Protein AF-0000000084529833 (afdb_homodimer)

Radius of gyration: 27.21 Å; Cα contacts (8 Å, |Δi|>4): 509; chains: 2; bounding box: 144×57×57 Å

Organism: Streptomyces rubellomurinus (strain ATCC 31215) (NCBI:txid359131)

Solvent-accessible surface area (backbone atoms only — not comparable to full-atom values): 20199 Å² total; per-residue (Å²): 137,75,78,77,76,78,75,68,74,72,66,72,78,75,73,84,73,67,68,83,67,68,73,70,65,64,62,77,64,62,44,45,31,86,87,61,62,31,21,13,52,68,33,35,54,69,51,46,59,59,54,50,68,72,43,32,85,43,25,23,30,36,30,34,35,51,53,66,48,66,58,45,24,71,74,63,32,61,71,50,38,50,50,49,51,34,51,48,45,52,53,50,43,60,69,36,48,92,54,32,50,43,24,41,63,50,93,58,32,32,36,34,42,27,54,60,41,79,84,48,42,67,59,49,54,56,61,46,44,42,65,39,80,52,96,92,41,70,39,86,40,38,56,45,68,12,57,21,54,42,64,75,42,95,65,89,38,71,69,57,33,52,51,45,3,46,53,45,20,53,61,48,50,57,53,48,56,57,51,67,74,96,138,75,78,75,78,80,71,69,74,70,68,69,81,70,71,78,75,62,70,80,66,69,73,70,64,63,63,78,64,60,43,47,32,87,83,61,64,31,21,14,52,66,34,34,55,69,50,46,57,58,53,50,67,72,43,31,83,43,25,24,32,36,31,35,36,52,53,65,48,67,57,44,24,73,74,64,32,61,71,50,38,49,50,49,50,34,51,47,44,52,52,49,42,62,69,35,49,92,52,31,52,44,23,42,64,52,94,58,32,33,35,34,40,27,54,61,42,80,85,47,41,67,60,49,54,55,61,47,44,42,64,37,81,50,96,93,39,72,39,87,40,36,56,45,68,10,57,21,55,43,63,76,43,95,63,90,39,71,69,57,32,51,50,46,2,46,53,44,21,54,62,50,49,56,52,49,56,57,50,66,75,97

InterPro domains:
  IPR000160 GGDEF domain [PF00990] (31-178)
  IPR000160 GGDEF domain [PS50887] (57-182)
  IPR000160 GGDEF domain [SM00267] (20-182)
  IPR000160 GGDEF domain [TIGR00254] (29-179)
  IPR000160 GGDEF domain [cd01949] (31-177)
  IPR029787 Nucleotide cyclase [SSF55073] (35-179)
  IPR043128 Reverse transcriptase/Diguanylate cyclase domain [G3DSA:3.30.70.270] (24-180)
  IPR052155 Bacterial biofilm regulation/maintenance [PTHR44757] (29-179)

Structure (mmCIF, N/CA/C/O backbone):
data_AF-0000000084529833-model_v1
#
loop_
_entity.id
_entity.type
_entity.pdbx_description
1 polymer 'GGDEF domain-containing protein'
#
loop_
_atom_site.group_PDB
_atom_site.id
_atom_site.type_symbol
_atom_site.label_atom_id
_atom_site.label_alt_id
_atom_site.label_comp_id
_atom_site.label_asym_id
_atom_site.label_entity_id
_atom_site.label_seq_id
_atom_site.pdbx_PDB_ins_code
_atom_site.Cartn_x
_atom_site.Cartn_y
_atom_site.Cartn_z
_atom_site.occupancy
_atom_site.B_iso_or_equiv
_atom_site.auth_seq_id
_atom_site.auth_comp_id
_atom_site.auth_asym_id
_atom_site.auth_atom_id
_atom_site.pdbx_PDB_model_num
ATOM 1 N N . MET A 1 1 ? 75.375 3.41 29.656 1 24.83 1 MET A N 1
ATOM 2 C CA . MET A 1 1 ? 74.125 3.221 30.406 1 24.83 1 MET A CA 1
ATOM 3 C C . MET A 1 1 ? 73 2.848 29.469 1 24.83 1 MET A C 1
ATOM 5 O O . MET A 1 1 ? 72.812 3.49 28.422 1 24.83 1 MET A O 1
ATOM 9 N N . ASP A 1 2 ? 72.5 1.644 29.609 1 28.47 2 ASP A N 1
ATOM 10 C CA . ASP A 1 2 ? 71.75 0.621 28.906 1 28.47 2 ASP A CA 1
ATOM 11 C C . ASP A 1 2 ? 70.25 1.007 28.828 1 28.47 2 ASP A C 1
ATOM 13 O O . ASP A 1 2 ? 69.438 0.18 28.484 1 28.47 2 ASP A O 1
ATOM 17 N N . LEU A 1 3 ? 70 2.229 29.406 1 29.05 3 LEU A N 1
ATOM 18 C CA . LEU A 1 3 ? 68.562 2.027 29.828 1 29.05 3 LEU A CA 1
ATOM 19 C C . LEU A 1 3 ? 67.75 1.554 28.656 1 29.05 3 LEU A C 1
ATOM 21 O O . LEU A 1 3 ? 68.062 1.864 27.5 1 29.05 3 LEU A O 1
ATOM 25 N N . PRO A 1 4 ? 66.875 0.613 29.016 1 33.16 4 PRO A N 1
ATOM 26 C CA . PRO A 1 4 ? 65.875 -0.249 28.469 1 33.16 4 PRO A CA 1
ATOM 27 C C . PRO A 1 4 ? 64.75 0.539 27.766 1 33.16 4 PRO A C 1
ATOM 29 O O . PRO A 1 4 ? 64.188 1.47 28.359 1 33.16 4 PRO A O 1
ATOM 32 N N . THR A 1 5 ? 65.062 1.053 26.547 1 30.8 5 THR A N 1
ATOM 33 C CA . THR A 1 5 ? 64.062 1.735 25.75 1 30.8 5 THR A CA 1
ATOM 34 C C . THR A 1 5 ? 62.719 1.059 25.891 1 30.8 5 THR A C 1
ATOM 36 O O . THR A 1 5 ? 62.625 -0.164 26.031 1 30.8 5 THR A O 1
ATOM 39 N N . ALA A 1 6 ? 61.688 1.894 26.156 1 28.8 6 ALA A N 1
ATOM 40 C CA . ALA A 1 6 ? 60.25 2.01 26.391 1 28.8 6 ALA A CA 1
ATOM 41 C C . ALA A 1 6 ? 59.438 1.213 25.359 1 28.8 6 ALA A C 1
ATOM 43 O O . ALA A 1 6 ? 59.531 1.503 24.156 1 28.8 6 ALA A O 1
ATOM 44 N N . PHE A 1 7 ? 59.562 -0.203 25.469 1 27.52 7 PHE A N 1
ATOM 45 C CA . PHE A 1 7 ? 58.594 -1.035 24.766 1 27.52 7 PHE A CA 1
ATOM 46 C C . PHE A 1 7 ? 57.188 -0.483 24.922 1 27.52 7 PHE A C 1
ATOM 48 O O . PHE A 1 7 ? 56.625 -0.577 26.016 1 27.52 7 PHE A O 1
ATOM 55 N N . ALA A 1 8 ? 57.062 0.871 24.625 1 28.55 8 ALA A N 1
ATOM 56 C CA . ALA A 1 8 ? 55.688 1.344 24.578 1 28.55 8 ALA A CA 1
ATOM 57 C C . ALA A 1 8 ? 54.75 0.282 23.984 1 28.55 8 ALA A C 1
ATOM 59 O O . ALA A 1 8 ? 55.031 -0.249 22.906 1 28.55 8 ALA A O 1
ATOM 60 N N . ALA A 1 9 ? 54.219 -0.477 24.969 1 27.41 9 ALA A N 1
ATOM 61 C CA . ALA A 1 9 ? 53.062 -1.376 24.875 1 27.41 9 ALA A CA 1
ATOM 62 C C . ALA A 1 9 ? 52 -0.832 23.922 1 27.41 9 ALA A C 1
ATOM 64 O O . ALA A 1 9 ? 51.375 0.198 24.188 1 27.41 9 ALA A O 1
ATOM 65 N N . ALA A 1 10 ? 52.469 -0.608 22.656 1 28.47 10 ALA A N 1
ATOM 66 C CA . ALA A 1 10 ? 51.406 -0.285 21.703 1 28.47 10 ALA A CA 1
ATOM 67 C C . ALA A 1 10 ? 50.188 -1.167 21.922 1 28.47 10 ALA A C 1
ATOM 69 O O . ALA A 1 10 ? 50.25 -2.387 21.766 1 28.47 10 ALA A O 1
ATOM 70 N N . VAL A 1 11 ? 49.562 -1.016 23.109 1 28.89 11 VAL A N 1
ATOM 71 C CA . VAL A 1 11 ? 48.25 -1.604 23.281 1 28.89 11 VAL A CA 1
ATOM 72 C C . VAL A 1 11 ? 47.438 -1.487 21.969 1 28.89 11 VAL A C 1
ATOM 74 O O . VAL A 1 11 ? 47.281 -0.389 21.438 1 28.89 11 VAL A O 1
ATOM 77 N N . PRO A 1 12 ? 47.594 -2.543 21.141 1 32.56 12 PRO A N 1
ATOM 78 C CA . PRO A 1 12 ? 46.719 -2.576 19.969 1 32.56 12 PRO A CA 1
ATOM 79 C C . PRO A 1 12 ? 45.312 -2.084 20.266 1 32.56 12 PRO A C 1
ATOM 81 O O . PRO A 1 12 ? 44.75 -2.406 21.328 1 32.56 12 PRO A O 1
ATOM 84 N N . LEU A 1 13 ? 45.094 -0.721 20.156 1 30.62 13 LEU A N 1
ATOM 85 C CA . LEU A 1 13 ? 43.75 -0.214 20 1 30.62 13 LEU A CA 1
ATOM 86 C C . LEU A 1 13 ? 42.875 -1.218 19.25 1 30.62 13 LEU A C 1
ATOM 88 O O . LEU A 1 13 ? 43.062 -1.445 18.047 1 30.62 13 LEU A O 1
ATOM 92 N N . ILE A 1 14 ? 42.812 -2.48 19.75 1 30.22 14 ILE A N 1
ATOM 93 C CA . ILE A 1 14 ? 41.719 -3.381 19.375 1 30.22 14 ILE A CA 1
ATOM 94 C C . ILE A 1 14 ? 40.469 -2.572 19.078 1 30.22 14 ILE A C 1
ATOM 96 O O . ILE A 1 14 ? 40.031 -1.777 19.906 1 30.22 14 ILE A O 1
ATOM 100 N N . GLY A 1 15 ? 40.219 -2.266 17.812 1 29.69 15 GLY A N 1
ATOM 101 C CA . GLY A 1 15 ? 39.125 -1.823 16.969 1 29.69 15 GLY A CA 1
ATOM 102 C C . GLY A 1 15 ? 37.781 -2.244 17.484 1 29.69 15 GLY A C 1
ATOM 103 O O . GLY A 1 15 ? 37.531 -3.424 17.766 1 29.69 15 GLY A O 1
ATOM 104 N N . TRP A 1 16 ? 37.062 -1.416 18.312 1 30.25 16 TRP A N 1
ATOM 105 C CA . TRP A 1 16 ? 35.656 -1.276 18.688 1 30.25 16 TRP A CA 1
ATOM 106 C C . TRP A 1 16 ? 34.75 -1.707 17.547 1 30.25 16 TRP A C 1
ATOM 108 O O . TRP A 1 16 ? 33.562 -1.343 17.516 1 30.25 16 TRP A O 1
ATOM 118 N N . THR A 1 17 ? 35.375 -2.219 16.469 1 32.19 17 THR A N 1
ATOM 119 C CA . THR A 1 17 ? 34.438 -2.621 15.43 1 32.19 17 THR A CA 1
ATOM 120 C C . THR A 1 17 ? 33.375 -3.539 15.992 1 32.19 17 THR A C 1
ATOM 122 O O . THR A 1 17 ? 32.594 -4.148 15.242 1 32.19 17 THR A O 1
ATOM 125 N N . THR A 1 18 ? 33.625 -4.164 17.094 1 30.42 18 THR A N 1
ATOM 126 C CA . THR A 1 18 ? 32.812 -5.344 17.406 1 30.42 18 THR A CA 1
ATOM 127 C C . THR A 1 18 ? 31.359 -5.098 17.109 1 30.42 18 THR A C 1
ATOM 129 O O . THR A 1 18 ? 30.781 -5.711 16.203 1 30.42 18 THR A O 1
ATOM 132 N N . HIS A 1 19 ? 30.469 -5.309 18.234 1 31.02 19 HIS A N 1
ATOM 133 C CA . HIS A 1 19 ? 29.219 -5.984 18.516 1 31.02 19 HIS A CA 1
ATOM 134 C C . HIS A 1 19 ? 28.031 -5.129 18.094 1 31.02 19 HIS A C 1
ATOM 136 O O . HIS A 1 19 ? 26.891 -5.418 18.469 1 31.02 19 HIS A O 1
ATOM 142 N N . GLY A 1 20 ? 28.25 -3.912 17.875 1 30.47 20 GLY A N 1
ATOM 143 C CA . GLY A 1 20 ? 26.891 -3.41 17.703 1 30.47 20 GLY A CA 1
ATOM 144 C C . GLY A 1 20 ? 26.109 -4.176 16.656 1 30.47 20 GLY A C 1
ATOM 145 O O . GLY A 1 20 ? 26.188 -3.867 15.461 1 30.47 20 GLY A O 1
ATOM 146 N N . ALA A 1 21 ? 26.203 -5.539 16.734 1 31.56 21 ALA A N 1
ATOM 147 C CA . ALA A 1 21 ? 25.188 -6.375 16.094 1 31.56 21 ALA A CA 1
ATOM 148 C C . ALA A 1 21 ? 23.859 -5.652 16.016 1 31.56 21 ALA A C 1
ATOM 150 O O . ALA A 1 21 ? 23.234 -5.363 17.047 1 31.56 21 ALA A O 1
ATOM 151 N N . TRP A 1 22 ? 23.781 -4.605 15.367 1 30.64 22 TRP A N 1
ATOM 152 C CA . TRP A 1 22 ? 22.516 -4.016 14.93 1 30.64 22 TRP A CA 1
ATOM 153 C C . TRP A 1 22 ? 21.422 -5.07 14.867 1 30.64 22 TRP A C 1
ATOM 155 O O . TRP A 1 22 ? 21.562 -6.074 14.164 1 30.64 22 TRP A O 1
ATOM 165 N N . LEU A 1 23 ? 20.859 -5.484 16 1 33.84 23 LEU A N 1
ATOM 166 C CA . LEU A 1 23 ? 19.562 -6.164 16.062 1 33.84 23 LEU A CA 1
ATOM 167 C C . LEU A 1 23 ? 18.688 -5.781 14.867 1 33.84 23 LEU A C 1
ATOM 169 O O . LEU A 1 23 ? 18.125 -4.688 14.836 1 33.84 23 LEU A O 1
ATOM 173 N N . SER A 1 24 ? 19.141 -5.875 13.789 1 36.34 24 SER A N 1
ATOM 174 C CA . SER A 1 24 ? 18.125 -6.039 12.75 1 36.34 24 SER A CA 1
ATOM 175 C C . SER A 1 24 ? 16.938 -6.855 13.258 1 36.34 24 SER A C 1
ATOM 177 O O . SER A 1 24 ? 16.953 -8.086 13.188 1 36.34 24 SER A O 1
ATOM 179 N N . LYS A 1 25 ? 16.578 -6.652 14.492 1 36.31 25 LYS A N 1
ATOM 180 C CA . LYS A 1 25 ? 15.312 -7.297 14.836 1 36.31 25 LYS A CA 1
ATOM 181 C C . LYS A 1 25 ? 14.367 -7.328 13.641 1 36.31 25 LYS A C 1
ATOM 183 O O . LYS A 1 25 ? 13.805 -6.301 13.258 1 36.31 25 LYS A O 1
ATOM 188 N N . ARG A 1 26 ? 14.68 -8.023 12.664 1 41.12 26 ARG A N 1
ATOM 189 C CA . ARG A 1 26 ? 13.57 -8.508 11.844 1 41.12 26 ARG A CA 1
ATOM 190 C C . ARG A 1 26 ? 12.312 -8.703 12.688 1 41.12 26 ARG A C 1
ATOM 192 O O . ARG A 1 26 ? 12.219 -9.672 13.453 1 41.12 26 ARG A O 1
ATOM 199 N N . LEU A 1 27 ? 11.945 -7.84 13.477 1 40.56 27 LEU A N 1
ATOM 200 C CA . LEU A 1 27 ? 10.602 -8.117 13.984 1 40.56 27 LEU A CA 1
ATOM 201 C C . LEU A 1 27 ? 9.891 -9.141 13.109 1 40.56 27 LEU A C 1
ATOM 203 O O . LEU A 1 27 ? 9.812 -8.969 11.891 1 40.56 27 LEU A O 1
ATOM 207 N N . ALA A 1 28 ? 10.07 -10.297 13.453 1 47.09 28 ALA A N 1
ATOM 208 C CA . ALA A 1 28 ? 9.344 -11.398 12.836 1 47.09 28 ALA A CA 1
ATOM 209 C C . ALA A 1 28 ? 8.008 -10.938 12.281 1 47.09 28 ALA A C 1
ATOM 211 O O . ALA A 1 28 ? 7.09 -10.609 13.039 1 47.09 28 ALA A O 1
ATOM 212 N N . THR A 1 29 ? 8.133 -10.031 11.25 1 58.84 29 THR A N 1
ATOM 213 C CA . THR A 1 29 ? 6.91 -9.688 10.547 1 58.84 29 THR A CA 1
ATOM 214 C C . THR A 1 29 ? 5.973 -10.891 10.461 1 58.84 29 THR A C 1
ATOM 216 O O . THR A 1 29 ? 6.422 -12.023 10.273 1 58.84 29 THR A O 1
ATOM 219 N N . ALA A 1 30 ? 4.863 -10.758 10.875 1 67.12 30 ALA A N 1
ATOM 220 C CA . ALA A 1 30 ? 3.857 -11.812 10.742 1 67.12 30 ALA A CA 1
ATOM 221 C C . ALA A 1 30 ? 3.91 -12.438 9.352 1 67.12 30 ALA A C 1
ATOM 223 O O . ALA A 1 30 ? 4.043 -11.734 8.344 1 67.12 30 ALA A O 1
ATOM 224 N N . ARG A 1 31 ? 3.98 -13.656 9.391 1 89.44 31 ARG A N 1
ATOM 225 C CA . ARG A 1 31 ? 4.066 -14.367 8.117 1 89.44 31 ARG A CA 1
ATOM 226 C C . ARG A 1 31 ? 2.688 -14.547 7.492 1 89.44 31 ARG A C 1
ATOM 228 O O . ARG A 1 31 ? 2.57 -14.969 6.34 1 89.44 31 ARG A O 1
ATOM 235 N N . ARG A 1 32 ? 1.711 -14.109 8.281 1 94.44 32 ARG A N 1
ATOM 236 C CA . ARG A 1 32 ? 0.35 -14.148 7.754 1 94.44 32 ARG A CA 1
ATOM 237 C C . ARG A 1 32 ? -0.324 -12.781 7.875 1 94.44 32 ARG A C 1
ATOM 239 O O . ARG A 1 32 ? -0.192 -12.109 8.898 1 94.44 32 ARG A O 1
ATOM 246 N N . ASP A 1 33 ? -0.988 -12.445 6.941 1 93.62 33 ASP A N 1
ATOM 247 C CA . ASP A 1 33 ? -1.75 -11.203 6.922 1 93.62 33 ASP A CA 1
ATOM 248 C C . ASP A 1 33 ? -2.986 -11.297 7.812 1 93.62 33 ASP A C 1
ATOM 250 O O . ASP A 1 33 ? -3.836 -12.164 7.613 1 93.62 33 ASP A O 1
ATOM 254 N N . PRO A 1 34 ? -3.131 -10.414 8.695 1 89.69 34 PRO A N 1
ATOM 255 C CA . PRO A 1 34 ? -4.195 -10.57 9.688 1 89.69 34 PRO A CA 1
ATOM 256 C C . PRO A 1 34 ? -5.59 -10.383 9.094 1 89.69 34 PRO A C 1
ATOM 258 O O . PRO A 1 34 ? -6.566 -10.914 9.617 1 89.69 34 PRO A O 1
ATOM 261 N N . LEU A 1 35 ? -5.746 -9.68 8.023 1 93.12 35 LEU A N 1
ATOM 262 C CA . LEU A 1 35 ? -7.062 -9.445 7.441 1 93.12 35 LEU A CA 1
ATOM 263 C C . LEU A 1 35 ? -7.523 -10.648 6.633 1 93.12 35 LEU A C 1
ATOM 265 O O . LEU A 1 35 ? -8.703 -11.008 6.656 1 93.12 35 LEU A O 1
ATOM 269 N N . THR A 1 36 ? -6.621 -11.305 5.996 1 97.56 36 THR A N 1
ATOM 270 C CA . THR A 1 36 ? -7.027 -12.281 4.984 1 97.56 36 THR A CA 1
ATOM 271 C C . THR A 1 36 ? -6.547 -13.68 5.359 1 97.56 36 THR A C 1
ATOM 273 O O . THR A 1 36 ? -7.02 -14.672 4.797 1 97.56 36 THR A O 1
ATOM 276 N N . GLY A 1 37 ? -5.523 -13.758 6.176 1 96.12 37 GLY A N 1
ATOM 277 C CA . GLY A 1 37 ? -4.902 -15.031 6.5 1 96.12 37 GLY A CA 1
ATOM 278 C C . GLY A 1 37 ? -3.881 -15.477 5.473 1 96.12 37 GLY A C 1
ATOM 279 O O . GLY A 1 37 ? -3.186 -16.469 5.672 1 96.12 37 GLY A O 1
ATOM 280 N N . LEU A 1 38 ? -3.75 -14.781 4.391 1 97.94 38 LEU A N 1
ATOM 281 C CA . LEU A 1 38 ? -2.752 -15.109 3.377 1 97.94 38 LEU A CA 1
ATOM 282 C C . LEU A 1 38 ? -1.344 -14.828 3.893 1 97.94 38 LEU A C 1
ATOM 284 O O . LEU A 1 38 ? -1.171 -14.172 4.922 1 97.94 38 LEU A O 1
ATOM 288 N N . HIS A 1 39 ? -0.377 -15.453 3.213 1 96.44 39 HIS A N 1
ATOM 289 C CA . HIS A 1 39 ? 0.998 -15.102 3.545 1 96.44 39 HIS A CA 1
ATOM 290 C C . HIS A 1 39 ? 1.248 -13.609 3.324 1 96.44 39 HIS A C 1
ATOM 292 O O . HIS A 1 39 ? 0.683 -13.008 2.406 1 96.44 39 HIS A O 1
ATOM 298 N N . THR A 1 40 ? 2.066 -13.07 4.203 1 94.62 40 THR A N 1
ATOM 299 C CA . THR A 1 40 ? 2.635 -11.758 3.943 1 94.62 40 THR A CA 1
ATOM 300 C C . THR A 1 40 ? 3.732 -11.844 2.887 1 94.62 40 THR A C 1
ATOM 302 O O . THR A 1 40 ? 4.09 -12.93 2.439 1 94.62 40 THR A O 1
ATOM 305 N N . ARG A 1 41 ? 4.246 -10.734 2.5 1 92.5 41 ARG A N 1
ATOM 306 C CA . ARG A 1 41 ? 5.355 -10.711 1.553 1 92.5 41 ARG A CA 1
ATOM 307 C C . ARG A 1 41 ? 6.512 -11.578 2.043 1 92.5 41 ARG A C 1
ATOM 309 O O . ARG A 1 41 ? 7.059 -12.383 1.283 1 92.5 41 ARG A O 1
ATOM 316 N N . ASP A 1 42 ? 6.848 -11.398 3.312 1 89.12 42 ASP A N 1
ATOM 317 C CA . ASP A 1 42 ? 7.949 -12.172 3.885 1 89.12 42 ASP A CA 1
ATOM 318 C C . ASP A 1 42 ? 7.625 -13.664 3.902 1 89.12 42 ASP A C 1
ATOM 320 O O . ASP A 1 42 ? 8.477 -14.492 3.574 1 89.12 42 ASP A O 1
ATOM 324 N N . GLY A 1 43 ? 6.422 -13.898 4.32 1 91.75 43 GLY A N 1
ATOM 325 C CA . GLY A 1 43 ? 6.004 -15.297 4.32 1 91.75 43 GLY A CA 1
ATOM 326 C C . GLY A 1 43 ? 6.004 -15.914 2.936 1 91.75 43 GLY A C 1
ATOM 327 O O . GLY A 1 43 ? 6.434 -17.062 2.766 1 91.75 43 GLY A O 1
ATOM 328 N N . PHE A 1 44 ? 5.555 -15.211 2.025 1 94.81 44 PHE A N 1
ATOM 329 C CA . PHE A 1 44 ? 5.52 -15.648 0.635 1 94.81 44 PHE A CA 1
ATOM 330 C C . PHE A 1 44 ? 6.926 -15.922 0.119 1 94.81 44 PHE A C 1
ATOM 332 O O . PHE A 1 44 ? 7.184 -16.969 -0.468 1 94.81 44 PHE A O 1
ATOM 339 N N . THR A 1 45 ? 7.793 -15.008 0.313 1 90.06 45 THR A N 1
ATOM 340 C CA . THR A 1 45 ? 9.164 -15.109 -0.166 1 90.06 45 THR A CA 1
ATOM 341 C C . THR A 1 45 ? 9.852 -16.344 0.431 1 90.06 45 THR A C 1
ATOM 343 O O . THR A 1 45 ? 10.547 -17.078 -0.275 1 90.06 45 THR A O 1
ATOM 346 N N . ALA A 1 46 ? 9.656 -16.562 1.663 1 88.12 46 ALA A N 1
ATOM 347 C CA . ALA A 1 46 ? 10.281 -17.688 2.354 1 88.12 46 ALA A CA 1
ATOM 348 C C . ALA A 1 46 ? 9.82 -19.016 1.771 1 88.12 46 ALA A C 1
ATOM 350 O O . ALA A 1 46 ? 10.602 -19.969 1.653 1 88.12 46 ALA A O 1
ATOM 351 N N . ARG A 1 47 ? 8.617 -19.047 1.353 1 88.62 47 ARG A N 1
ATOM 352 C CA . ARG A 1 47 ? 8.039 -20.312 0.92 1 88.62 47 ARG A CA 1
ATOM 353 C C . ARG A 1 47 ? 8.148 -20.484 -0.592 1 88.62 47 ARG A C 1
ATOM 355 O O . ARG A 1 47 ? 8.305 -21.594 -1.089 1 88.62 47 ARG A O 1
ATOM 362 N N . ALA A 1 48 ? 8.016 -19.438 -1.229 1 88.69 48 ALA A N 1
ATOM 363 C CA . ALA A 1 48 ? 7.992 -19.469 -2.689 1 88.69 48 ALA A CA 1
ATOM 364 C C . ALA A 1 48 ? 9.32 -19.969 -3.246 1 88.69 48 ALA A C 1
ATOM 366 O O . ALA A 1 48 ? 9.359 -20.656 -4.277 1 88.69 48 ALA A O 1
ATOM 367 N N . HIS A 1 49 ? 10.367 -19.594 -2.617 1 80 49 HIS A N 1
ATOM 368 C CA . HIS A 1 49 ? 11.688 -20.016 -3.086 1 80 49 HIS A CA 1
ATOM 369 C C . HIS A 1 49 ? 11.781 -21.531 -3.193 1 80 49 HIS A C 1
ATOM 371 O O . HIS A 1 49 ? 12.305 -22.047 -4.18 1 80 49 HIS A O 1
ATOM 377 N N . ARG A 1 50 ? 11.195 -22.203 -2.311 1 78.44 50 ARG A N 1
ATOM 378 C CA . ARG A 1 50 ? 11.258 -23.656 -2.305 1 78.44 50 ARG A CA 1
ATOM 379 C C . ARG A 1 50 ? 10.43 -24.25 -3.439 1 78.44 50 ARG A C 1
ATOM 381 O O . ARG A 1 50 ? 10.852 -25.188 -4.102 1 78.44 50 ARG A O 1
ATOM 388 N N . LEU A 1 51 ? 9.32 -23.672 -3.715 1 78.38 51 LEU A N 1
ATOM 389 C CA . LEU A 1 51 ? 8.422 -24.188 -4.742 1 78.38 51 LEU A CA 1
ATOM 390 C C . LEU A 1 51 ? 8.984 -23.922 -6.137 1 78.38 51 LEU A C 1
ATOM 392 O O . LEU A 1 51 ? 8.836 -24.766 -7.031 1 78.38 51 LEU A O 1
ATOM 396 N N . THR A 1 52 ? 9.602 -22.844 -6.281 1 78.44 52 THR A N 1
ATOM 397 C CA . THR A 1 52 ? 10.164 -22.484 -7.582 1 78.44 52 THR A CA 1
ATOM 398 C C . THR A 1 52 ? 11.266 -23.453 -7.984 1 78.44 52 THR A C 1
ATOM 400 O O . THR A 1 52 ? 11.438 -23.75 -9.164 1 78.44 52 THR A O 1
ATOM 403 N N . GLN A 1 53 ? 11.883 -24.016 -7.055 1 79.62 53 GLN A N 1
ATOM 404 C CA . GLN A 1 53 ? 13.031 -24.875 -7.336 1 79.62 53 GLN A CA 1
ATOM 405 C C . GLN A 1 53 ? 12.602 -26.312 -7.578 1 79.62 53 GLN A C 1
ATOM 407 O O . GLN A 1 53 ? 13.258 -27.047 -8.328 1 79.62 53 GLN A O 1
ATOM 412 N N . ARG A 1 54 ? 11.5 -26.688 -7.125 1 82.06 54 ARG A N 1
ATOM 413 C CA . ARG A 1 54 ? 11.109 -28.094 -7.168 1 82.06 54 ARG A CA 1
ATOM 414 C C . ARG A 1 54 ? 10.531 -28.453 -8.531 1 82.06 54 ARG A C 1
ATOM 416 O O . ARG A 1 54 ? 10.812 -29.531 -9.062 1 82.06 54 ARG A O 1
ATOM 423 N N . ARG A 1 55 ? 9.719 -27.641 -9.156 1 86.62 55 ARG A N 1
ATOM 424 C CA . ARG A 1 55 ? 9.094 -27.922 -10.445 1 86.62 55 ARG A CA 1
ATOM 425 C C . ARG A 1 55 ? 9.047 -26.656 -11.312 1 86.62 55 ARG A C 1
ATOM 427 O O . ARG A 1 55 ? 7.969 -26.219 -11.719 1 86.62 55 ARG A O 1
ATOM 434 N N . PRO A 1 56 ? 10.133 -26.172 -11.641 1 85.31 56 PRO A N 1
ATOM 435 C CA . PRO A 1 56 ? 10.172 -24.906 -12.359 1 85.31 56 PRO A CA 1
ATOM 436 C C . PRO A 1 56 ? 9.406 -24.953 -13.68 1 85.31 56 PRO A C 1
ATOM 438 O O . PRO A 1 56 ? 8.812 -23.953 -14.094 1 85.31 56 PRO A O 1
ATOM 441 N N . GLY A 1 57 ? 9.32 -26.016 -14.305 1 90.88 57 GLY A N 1
ATOM 442 C CA . GLY A 1 57 ? 8.672 -26.141 -15.602 1 90.88 57 GLY A CA 1
ATOM 443 C C . GLY A 1 57 ? 7.164 -26.031 -15.531 1 90.88 57 GLY A C 1
ATOM 444 O O . GLY A 1 57 ? 6.504 -25.781 -16.547 1 90.88 57 GLY A O 1
ATOM 445 N N . ARG A 1 58 ? 6.633 -26.219 -14.336 1 94 58 ARG A N 1
ATOM 446 C CA . ARG A 1 58 ? 5.18 -26.203 -14.18 1 94 58 ARG A CA 1
ATOM 447 C C . ARG A 1 58 ? 4.738 -25.062 -13.266 1 94 58 ARG A C 1
ATOM 449 O O . ARG A 1 58 ? 3.545 -24.906 -13 1 94 58 ARG A O 1
ATOM 456 N N . THR A 1 59 ? 5.715 -24.328 -12.766 1 95.44 59 THR A N 1
ATOM 457 C CA . THR A 1 59 ? 5.438 -23.312 -11.75 1 95.44 59 THR A CA 1
ATOM 458 C C . THR A 1 59 ? 5.309 -21.938 -12.383 1 95.44 59 THR A C 1
ATOM 460 O O . THR A 1 59 ? 6.094 -21.578 -13.266 1 95.44 59 THR A O 1
ATOM 463 N N . SER A 1 60 ? 4.25 -21.219 -12.023 1 97.06 60 SER A N 1
ATOM 464 C CA . SER A 1 60 ? 4.082 -19.828 -12.422 1 97.06 60 SER A CA 1
ATOM 465 C C . SER A 1 60 ? 3.916 -18.922 -11.203 1 97.06 60 SER A C 1
ATOM 467 O O . SER A 1 60 ? 3.396 -19.359 -10.172 1 97.06 60 SER A O 1
ATOM 469 N N . VAL A 1 61 ? 4.406 -17.781 -11.383 1 97.19 61 VAL A N 1
ATOM 470 C CA . VAL A 1 61 ? 4.18 -16.719 -10.406 1 97.19 61 VAL A CA 1
ATOM 471 C C . VAL A 1 61 ? 3.168 -15.719 -10.961 1 97.19 61 VAL A C 1
ATOM 473 O O . VAL A 1 61 ? 3.252 -15.32 -12.125 1 97.19 61 VAL A O 1
ATOM 476 N N . LEU A 1 62 ? 2.236 -15.414 -10.133 1 98.06 62 LEU A N 1
ATOM 477 C CA . LEU A 1 62 ? 1.218 -14.438 -10.508 1 98.06 62 LEU A CA 1
ATOM 478 C C . LEU A 1 62 ? 1.317 -13.188 -9.641 1 98.06 62 LEU A C 1
ATOM 480 O O . LEU A 1 62 ? 1.656 -13.273 -8.461 1 98.06 62 LEU A O 1
ATOM 484 N N . LEU A 1 63 ? 1.029 -12.078 -10.219 1 97.94 63 LEU A N 1
ATOM 485 C CA . LEU A 1 63 ? 0.762 -10.828 -9.523 1 97.94 63 LEU A CA 1
ATOM 486 C C . LEU A 1 63 ? -0.65 -10.328 -9.82 1 97.94 63 LEU A C 1
ATOM 488 O O . LEU A 1 63 ? -1.097 -10.375 -10.969 1 97.94 63 LEU A O 1
ATOM 492 N N . ILE A 1 64 ? -1.321 -9.922 -8.75 1 98.06 64 ILE A N 1
ATOM 493 C CA . ILE A 1 64 ? -2.709 -9.484 -8.852 1 98.06 64 ILE A CA 1
ATOM 494 C C . ILE A 1 64 ? -2.871 -8.117 -8.188 1 98.06 64 ILE A C 1
ATOM 496 O O . ILE A 1 64 ? -2.322 -7.871 -7.113 1 98.06 64 ILE A O 1
ATOM 500 N N . ASP A 1 65 ? -3.564 -7.273 -8.789 1 97.25 65 ASP A N 1
ATOM 501 C CA . ASP A 1 65 ? -3.865 -5.945 -8.258 1 97.25 65 ASP A CA 1
ATOM 502 C C . ASP A 1 65 ? -5.352 -5.621 -8.406 1 97.25 65 ASP A C 1
ATOM 504 O O . ASP A 1 65 ? -5.938 -5.848 -9.469 1 97.25 65 ASP A O 1
ATOM 508 N N . LEU A 1 66 ? -5.934 -5.133 -7.344 1 97.44 66 LEU A N 1
ATOM 509 C CA . LEU A 1 66 ? -7.336 -4.738 -7.422 1 97.44 66 LEU A CA 1
ATOM 510 C C . LEU A 1 66 ? -7.504 -3.479 -8.266 1 97.44 66 LEU A C 1
ATOM 512 O O . LEU A 1 66 ? -6.758 -2.512 -8.094 1 97.44 66 LEU A O 1
ATOM 516 N N . ASP A 1 67 ? -8.477 -3.516 -9.141 1 95.69 67 ASP A N 1
ATOM 517 C CA . ASP A 1 67 ? -8.758 -2.361 -9.984 1 95.69 67 ASP A CA 1
ATOM 518 C C . ASP A 1 67 ? -9.617 -1.337 -9.25 1 95.69 67 ASP A C 1
ATOM 520 O O . ASP A 1 67 ? -10.609 -1.695 -8.609 1 95.69 67 ASP A O 1
ATOM 524 N N . ASP A 1 68 ? -9.203 -0.023 -9.32 1 93.31 68 ASP A N 1
ATOM 525 C CA . ASP A 1 68 ? -9.977 1.105 -8.812 1 93.31 68 ASP A CA 1
ATOM 526 C C . ASP A 1 68 ? -10.266 0.941 -7.32 1 93.31 68 ASP A C 1
ATOM 528 O O . ASP A 1 68 ? -11.359 1.261 -6.855 1 93.31 68 ASP A O 1
ATOM 532 N N . PHE A 1 69 ? -9.312 0.421 -6.625 1 95.31 69 PHE A N 1
ATOM 533 C CA . PHE A 1 69 ? -9.531 0.087 -5.223 1 95.31 69 PHE A CA 1
ATOM 534 C C . PHE A 1 69 ? -9.664 1.351 -4.379 1 95.31 69 PHE A C 1
ATOM 536 O O . PHE A 1 69 ? -10.492 1.407 -3.469 1 95.31 69 PHE A O 1
ATOM 543 N N . LYS A 1 70 ? -8.859 2.295 -4.629 1 90.94 70 LYS A N 1
ATOM 544 C CA . LYS A 1 70 ? -9 3.568 -3.926 1 90.94 70 LYS A CA 1
ATOM 545 C C . LYS A 1 70 ? -10.391 4.152 -4.125 1 90.94 70 LYS A C 1
ATOM 547 O O . LYS A 1 70 ? -11.023 4.609 -3.17 1 90.94 70 LYS A O 1
ATOM 552 N N . ALA A 1 71 ? -10.859 4.148 -5.32 1 92.94 71 ALA A N 1
ATOM 553 C CA . ALA A 1 71 ? -12.195 4.652 -5.613 1 92.94 71 ALA A CA 1
ATOM 554 C C . ALA A 1 71 ? -13.258 3.873 -4.84 1 92.94 71 ALA A C 1
ATOM 556 O O . ALA A 1 71 ? -14.242 4.449 -4.367 1 92.94 71 ALA A O 1
ATOM 557 N N . THR A 1 72 ? -13.094 2.584 -4.75 1 95.38 72 THR A N 1
ATOM 558 C CA . THR A 1 72 ? -13.992 1.748 -3.967 1 95.38 72 THR A CA 1
ATOM 559 C C . THR A 1 72 ? -14.023 2.201 -2.51 1 95.38 72 THR A C 1
ATOM 561 O O . THR A 1 72 ? -15.102 2.383 -1.934 1 95.38 72 THR A O 1
ATOM 564 N N . ASN A 1 73 ? -12.875 2.391 -1.913 1 92.69 73 ASN A N 1
ATOM 565 C CA . ASN A 1 73 ? -12.789 2.867 -0.536 1 92.69 73 ASN A CA 1
ATOM 566 C C . ASN A 1 73 ? -13.445 4.234 -0.373 1 92.69 73 ASN A C 1
ATOM 568 O O . ASN A 1 73 ? -14.172 4.465 0.593 1 92.69 73 ASN A O 1
ATOM 572 N N . ASP A 1 74 ? -13.141 5.086 -1.332 1 89.69 74 ASP A N 1
ATOM 573 C CA . ASP A 1 74 ? -13.664 6.445 -1.269 1 89.69 74 ASP A CA 1
ATOM 574 C C . ASP A 1 74 ? -15.188 6.453 -1.354 1 89.69 74 ASP A C 1
ATOM 576 O O . ASP A 1 74 ? -15.844 7.273 -0.71 1 89.69 74 ASP A O 1
ATOM 580 N N . THR A 1 75 ? -15.695 5.633 -2.148 1 93.19 75 THR A N 1
ATOM 581 C CA . THR A 1 75 ? -17.125 5.621 -2.432 1 93.19 75 THR A CA 1
ATOM 582 C C . THR A 1 75 ? -17.891 4.867 -1.348 1 93.19 75 THR A C 1
ATOM 584 O O . THR A 1 75 ? -18.938 5.324 -0.878 1 93.19 75 THR A O 1
ATOM 587 N N . TYR A 1 76 ? -17.328 3.76 -0.904 1 94.31 76 TYR A N 1
ATOM 588 C CA . TYR A 1 76 ? -18.125 2.863 -0.073 1 94.31 76 TYR A CA 1
ATOM 589 C C . TYR A 1 76 ? -17.547 2.764 1.333 1 94.31 76 TYR A C 1
ATOM 591 O O . TYR A 1 76 ? -18.141 2.156 2.219 1 94.31 76 TYR A O 1
ATOM 599 N N . GLY A 1 77 ? -16.375 3.291 1.555 1 91.56 77 GLY A N 1
ATOM 600 C CA . GLY A 1 77 ? -15.703 3.242 2.848 1 91.56 77 GLY A CA 1
ATOM 601 C C . GLY A 1 77 ? -14.672 2.137 2.947 1 91.56 77 GLY A C 1
ATOM 602 O O . GLY A 1 77 ? -14.727 1.156 2.201 1 91.56 77 GLY A O 1
ATOM 603 N N . HIS A 1 78 ? -13.812 2.197 3.949 1 91.12 78 HIS A N 1
ATOM 604 C CA . HIS A 1 78 ? -12.703 1.265 4.098 1 91.12 78 HIS A CA 1
ATOM 605 C C . HIS A 1 78 ? -13.195 -0.119 4.508 1 91.12 78 HIS A C 1
ATOM 607 O O . HIS A 1 78 ? -12.594 -1.131 4.141 1 91.12 78 HIS A O 1
ATOM 613 N N . ALA A 1 79 ? -14.219 -0.115 5.238 1 93.62 79 ALA A N 1
ATOM 614 C CA . ALA A 1 79 ? -14.773 -1.417 5.594 1 93.62 79 ALA A CA 1
ATOM 615 C C . ALA A 1 79 ? -15.227 -2.18 4.352 1 93.62 79 ALA A C 1
ATOM 617 O O . ALA A 1 79 ? -15.07 -3.4 4.273 1 93.62 79 ALA A O 1
ATOM 618 N N . ALA A 1 80 ? -15.789 -1.491 3.402 1 96.5 80 ALA A N 1
ATOM 619 C CA . ALA A 1 80 ? -16.156 -2.096 2.123 1 96.5 80 ALA A CA 1
ATOM 620 C C . ALA A 1 80 ? -14.914 -2.572 1.372 1 96.5 80 ALA A C 1
ATOM 622 O O . ALA A 1 80 ? -14.906 -3.662 0.794 1 96.5 80 ALA A O 1
ATOM 623 N N . GLY A 1 81 ? -13.938 -1.777 1.37 1 97 81 GLY A N 1
ATOM 624 C CA . GLY A 1 81 ? -12.672 -2.188 0.792 1 97 81 GLY A CA 1
ATOM 625 C C . GLY A 1 81 ? -12.117 -3.455 1.411 1 97 81 GLY A C 1
ATOM 626 O O . GLY A 1 81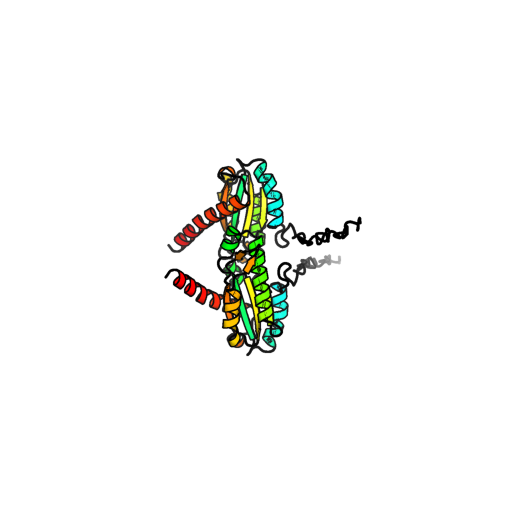 ? -11.625 -4.336 0.701 1 97 81 GLY A O 1
ATOM 627 N N . ASP A 1 82 ? -12.219 -3.58 2.727 1 96.56 82 ASP A N 1
ATOM 628 C CA . ASP A 1 82 ? -11.766 -4.777 3.426 1 96.56 82 ASP A CA 1
ATOM 629 C C . ASP A 1 82 ? -12.523 -6.016 2.943 1 96.56 82 ASP A C 1
ATOM 631 O O . ASP A 1 82 ? -11.945 -7.098 2.828 1 96.56 82 ASP A O 1
ATOM 635 N N . ALA A 1 83 ? -13.758 -5.785 2.729 1 97.88 83 ALA A N 1
ATOM 636 C CA . ALA A 1 83 ? -14.562 -6.891 2.221 1 97.88 83 ALA A CA 1
ATOM 637 C C . ALA A 1 83 ? -14.078 -7.34 0.846 1 97.88 83 ALA A C 1
ATOM 639 O O . ALA A 1 83 ? -14.016 -8.539 0.564 1 97.88 83 ALA A O 1
ATOM 640 N N . VAL A 1 84 ? -13.734 -6.434 0.012 1 98.5 84 VAL A N 1
ATOM 641 C CA . VAL A 1 84 ? -13.234 -6.746 -1.322 1 98.5 84 VAL A CA 1
ATOM 642 C C . VAL A 1 84 ? -11.898 -7.469 -1.216 1 98.5 84 VAL A C 1
ATOM 644 O O . VAL A 1 84 ? -11.664 -8.469 -1.902 1 98.5 84 VAL A O 1
ATOM 647 N N . ILE A 1 85 ? -11.062 -6.996 -0.347 1 98.5 85 ILE A N 1
ATOM 648 C CA . ILE A 1 85 ? -9.758 -7.613 -0.117 1 98.5 85 ILE A CA 1
ATOM 649 C C . ILE A 1 85 ? -9.953 -9.062 0.339 1 98.5 85 ILE A C 1
ATOM 651 O O . ILE A 1 85 ? -9.32 -9.977 -0.198 1 98.5 85 ILE A O 1
ATOM 655 N N . THR A 1 86 ? -10.789 -9.211 1.271 1 98.56 86 THR A N 1
ATOM 656 C CA . THR A 1 86 ? -11.016 -10.539 1.847 1 98.56 86 THR A CA 1
ATOM 657 C C . THR A 1 86 ? -11.586 -11.492 0.803 1 98.56 86 THR A C 1
ATOM 659 O O . THR A 1 86 ? -11.141 -12.633 0.687 1 98.56 86 THR A O 1
ATOM 662 N N . ALA A 1 87 ? -12.547 -11.016 0.038 1 98.69 87 ALA A N 1
ATOM 663 C CA . ALA A 1 87 ? -13.125 -11.836 -1.021 1 98.69 87 ALA A CA 1
ATOM 664 C C . ALA A 1 87 ? -12.07 -12.234 -2.043 1 98.69 87 ALA A C 1
ATOM 666 O O . ALA A 1 87 ? -12.023 -13.391 -2.48 1 98.69 87 ALA A O 1
ATOM 667 N N . THR A 1 88 ? -11.289 -11.32 -2.416 1 98.69 88 THR A N 1
ATOM 668 C CA . THR A 1 88 ? -10.211 -11.586 -3.363 1 98.69 88 THR A CA 1
ATOM 669 C C . THR A 1 88 ? -9.266 -12.648 -2.814 1 98.69 88 THR A C 1
ATOM 671 O O . THR A 1 88 ? -8.891 -13.586 -3.525 1 98.69 88 THR A O 1
ATOM 674 N N . ALA A 1 89 ? -8.906 -12.492 -1.565 1 98.75 89 ALA A N 1
ATOM 675 C CA . ALA A 1 89 ? -8.016 -13.445 -0.906 1 98.75 89 ALA A CA 1
ATOM 676 C C . ALA A 1 89 ? -8.617 -14.844 -0.897 1 98.75 89 ALA A C 1
ATOM 678 O O . ALA A 1 89 ? -7.934 -15.82 -1.209 1 98.75 89 ALA A O 1
ATOM 679 N N . ASP A 1 90 ? -9.852 -14.898 -0.56 1 98.75 90 ASP A N 1
ATOM 680 C CA . ASP A 1 90 ? -10.531 -16.188 -0.503 1 98.75 90 ASP A CA 1
ATOM 681 C C . ASP A 1 90 ? -10.578 -16.844 -1.88 1 98.75 90 ASP A C 1
ATOM 683 O O . ASP A 1 90 ? -10.297 -18.047 -2.014 1 98.75 90 ASP A O 1
ATOM 687 N N . ARG A 1 91 ? -10.938 -16.078 -2.852 1 98.75 91 ARG A N 1
ATOM 688 C CA . ARG A 1 91 ? -11.031 -16.578 -4.219 1 98.75 91 ARG A CA 1
ATOM 689 C C . ARG A 1 91 ? -9.664 -17.062 -4.719 1 98.75 91 ARG A C 1
ATOM 691 O O . ARG A 1 91 ? -9.555 -18.125 -5.328 1 98.75 91 ARG A O 1
ATOM 698 N N . LEU A 1 92 ? -8.664 -16.344 -4.469 1 98.75 92 LEU A N 1
ATOM 699 C CA . LEU A 1 92 ? -7.309 -16.688 -4.883 1 98.75 92 LEU A CA 1
ATOM 700 C C . LEU A 1 92 ? -6.824 -17.938 -4.164 1 98.75 92 LEU A C 1
ATOM 702 O O . LEU A 1 92 ? -6.219 -18.812 -4.785 1 98.75 92 LEU A O 1
ATOM 706 N N . SER A 1 93 ? -7.062 -17.984 -2.883 1 98.5 93 SER A N 1
ATOM 707 C CA . SER A 1 93 ? -6.672 -19.141 -2.088 1 98.5 93 SER A CA 1
ATOM 708 C C . SER A 1 93 ? -7.348 -20.406 -2.596 1 98.5 93 SER A C 1
ATOM 710 O O . SER A 1 93 ? -6.699 -21.453 -2.734 1 98.5 93 SER A O 1
ATOM 712 N N . ALA A 1 94 ? -8.617 -20.266 -2.846 1 98.38 94 ALA A N 1
ATOM 713 C CA . ALA A 1 94 ? -9.367 -21.406 -3.367 1 98.38 94 ALA A CA 1
ATOM 714 C C . ALA A 1 94 ? -8.82 -21.859 -4.723 1 98.38 94 ALA A C 1
ATOM 716 O O . ALA A 1 94 ? -8.711 -23.047 -4.992 1 98.38 94 ALA A O 1
ATOM 717 N N . TRP A 1 95 ? -8.508 -20.953 -5.512 1 98.38 95 TRP A N 1
ATOM 718 C CA . TRP A 1 95 ? -7.973 -21.234 -6.84 1 98.38 95 TRP A CA 1
ATOM 719 C C . TRP A 1 95 ? -6.609 -21.906 -6.742 1 98.38 95 TRP A C 1
ATOM 721 O O . TRP A 1 95 ? -6.316 -22.828 -7.504 1 98.38 95 TRP A O 1
ATOM 731 N N . CYS A 1 96 ? -5.793 -21.484 -5.848 1 97.5 96 CYS A N 1
ATOM 732 C CA . CYS A 1 96 ? -4.492 -22.109 -5.645 1 97.5 96 CYS A CA 1
ATOM 733 C C . CYS A 1 96 ? -4.645 -23.547 -5.145 1 97.5 96 CYS A C 1
ATOM 735 O O . CYS A 1 96 ? -3.961 -24.453 -5.625 1 97.5 96 CYS A O 1
ATOM 737 N N . GLY A 1 97 ? -5.535 -23.625 -4.113 1 95.81 97 GLY A N 1
ATOM 738 C CA . GLY A 1 97 ? -5.715 -24.953 -3.523 1 95.81 97 GLY A CA 1
ATOM 739 C C . GLY A 1 97 ? -4.426 -25.531 -2.979 1 95.81 97 GLY A C 1
ATOM 740 O O . GLY A 1 97 ? -3.67 -24.859 -2.281 1 95.81 97 GLY A O 1
ATOM 741 N N . ARG A 1 98 ? -4.164 -26.812 -3.285 1 93.69 98 ARG A N 1
ATOM 742 C CA . ARG A 1 98 ? -2.992 -27.516 -2.77 1 93.69 98 ARG A CA 1
ATOM 743 C C . ARG A 1 98 ? -1.809 -27.375 -3.721 1 93.69 98 ARG A C 1
ATOM 745 O O . ARG A 1 98 ? -0.704 -27.828 -3.414 1 93.69 98 ARG A O 1
ATOM 752 N N . THR A 1 99 ? -1.988 -26.688 -4.781 1 92.88 99 THR A N 1
ATOM 753 C CA . THR A 1 99 ? -0.955 -26.656 -5.809 1 92.88 99 THR A CA 1
ATOM 754 C C . THR A 1 99 ? -0.142 -25.375 -5.727 1 92.88 99 THR A C 1
ATOM 756 O O . THR A 1 99 ? 0.737 -25.125 -6.555 1 92.88 99 THR A O 1
ATOM 759 N N . GLY A 1 100 ? -0.519 -24.531 -4.75 1 95.5 100 GLY A N 1
ATOM 760 C CA . GLY A 1 100 ? 0.186 -23.25 -4.68 1 95.5 100 GLY A CA 1
ATOM 761 C C . GLY A 1 100 ? -0.021 -22.531 -3.365 1 95.5 100 GLY A C 1
ATOM 762 O O . GLY A 1 100 ? -0.606 -23.078 -2.432 1 95.5 100 GLY A O 1
ATOM 763 N N . ILE A 1 101 ? 0.59 -21.391 -3.289 1 96 101 ILE A N 1
ATOM 764 C CA . ILE A 1 101 ? 0.442 -20.516 -2.135 1 96 101 ILE A CA 1
ATOM 765 C C . ILE A 1 101 ? 0.095 -19.109 -2.604 1 96 101 ILE A C 1
ATOM 767 O O . ILE A 1 101 ? 0.538 -18.672 -3.67 1 96 101 ILE A O 1
ATOM 771 N N . ALA A 1 102 ? -0.688 -18.469 -1.838 1 98.06 102 ALA A N 1
ATOM 772 C CA . ALA A 1 102 ? -1.118 -17.094 -2.109 1 98.06 102 ALA A CA 1
ATOM 773 C C . ALA A 1 102 ? -0.64 -16.141 -1.015 1 98.06 102 ALA A C 1
ATOM 775 O O . ALA A 1 102 ? -0.411 -16.562 0.123 1 98.06 102 ALA A O 1
ATOM 776 N N . ALA A 1 103 ? -0.511 -14.914 -1.406 1 98.31 103 ALA A N 1
ATOM 777 C CA . ALA A 1 103 ? -0.026 -13.891 -0.485 1 98.31 103 ALA A CA 1
ATOM 778 C C . ALA A 1 103 ? -0.691 -12.547 -0.762 1 98.31 103 ALA A C 1
ATOM 780 O O . ALA A 1 103 ? -1.154 -12.289 -1.877 1 98.31 103 ALA A O 1
ATOM 781 N N . ARG A 1 104 ? -0.811 -11.75 0.234 1 97.62 104 ARG A N 1
ATOM 782 C CA . ARG A 1 104 ? -1.087 -10.328 0.099 1 97.62 104 ARG A CA 1
ATOM 783 C C . ARG A 1 104 ? 0.178 -9.5 0.31 1 97.62 104 ARG A C 1
ATOM 785 O O . ARG A 1 104 ? 0.74 -9.484 1.407 1 97.62 104 ARG A O 1
ATOM 792 N N . LEU A 1 105 ? 0.629 -8.805 -0.719 1 94.44 105 LEU A N 1
ATOM 793 C CA . LEU A 1 105 ? 1.919 -8.125 -0.704 1 94.44 105 LEU A CA 1
ATOM 794 C C . LEU A 1 105 ? 1.777 -6.707 -0.171 1 94.44 105 LEU A C 1
ATOM 796 O O . LEU A 1 105 ? 2.746 -6.125 0.324 1 94.44 105 LEU A O 1
ATOM 800 N N . GLY A 1 106 ? 0.646 -6.172 -0.319 1 90.75 106 GLY A N 1
ATOM 801 C CA . GLY A 1 106 ? 0.323 -4.809 0.073 1 90.75 106 GLY A CA 1
ATOM 802 C C . GLY A 1 106 ? -1.168 -4.562 0.202 1 90.75 106 GLY A C 1
ATOM 803 O O . GLY A 1 106 ? -1.94 -5.5 0.423 1 90.75 106 GLY A O 1
ATOM 804 N N . GLY A 1 107 ? -1.542 -3.346 0.249 1 91.62 107 GLY A N 1
ATOM 805 C CA . GLY A 1 107 ? -2.943 -3.021 0.466 1 91.62 107 GLY A CA 1
ATOM 806 C C . GLY A 1 107 ? -3.871 -3.68 -0.537 1 91.62 107 GLY A C 1
ATOM 807 O O . GLY A 1 107 ? -4.797 -4.398 -0.155 1 91.62 107 GLY A O 1
ATOM 808 N N . ASP A 1 108 ? -3.611 -3.527 -1.786 1 96 108 ASP A N 1
ATOM 809 C CA . ASP A 1 108 ? -4.484 -4.062 -2.824 1 96 108 ASP A CA 1
ATOM 810 C C . ASP A 1 108 ? -3.723 -5.004 -3.754 1 96 108 ASP A C 1
ATOM 812 O O . ASP A 1 108 ? -4.188 -5.312 -4.852 1 96 108 ASP A O 1
ATOM 816 N N . GLU A 1 109 ? -2.555 -5.41 -3.34 1 97.12 109 GLU A N 1
ATOM 817 C CA . GLU A 1 109 ? -1.694 -6.23 -4.188 1 97.12 109 GLU A CA 1
ATOM 818 C C . GLU A 1 109 ? -1.534 -7.637 -3.613 1 97.12 109 GLU A C 1
ATOM 820 O O . GLU A 1 109 ? -1.259 -7.801 -2.422 1 97.12 109 GLU A O 1
ATOM 825 N N . PHE A 1 110 ? -1.678 -8.664 -4.492 1 98.5 110 PHE A N 1
ATOM 826 C CA . PHE A 1 110 ? -1.567 -10.07 -4.133 1 98.5 110 PHE A CA 1
ATOM 827 C C . PHE A 1 110 ? -0.591 -10.789 -5.055 1 98.5 110 PHE A C 1
ATOM 829 O O . PHE A 1 110 ? -0.25 -10.281 -6.125 1 98.5 110 PHE A O 1
ATOM 836 N N . ALA A 1 111 ? -0.147 -11.891 -4.602 1 98.31 111 ALA A N 1
ATOM 837 C CA . ALA A 1 111 ? 0.7 -12.766 -5.41 1 98.31 111 ALA A CA 1
ATOM 838 C C . ALA A 1 111 ? 0.352 -14.234 -5.184 1 98.31 111 ALA A C 1
ATOM 840 O O . ALA A 1 111 ? -0.288 -14.578 -4.188 1 98.31 111 ALA A O 1
ATOM 841 N N . ALA A 1 112 ? 0.741 -15.062 -6.105 1 98.25 112 ALA A N 1
ATOM 842 C CA . ALA A 1 112 ? 0.627 -16.516 -5.969 1 98.25 112 ALA A CA 1
ATOM 843 C C . ALA A 1 112 ? 1.752 -17.219 -6.715 1 98.25 112 ALA A C 1
ATOM 845 O O . ALA A 1 112 ? 2.281 -16.703 -7.695 1 98.25 112 ALA A O 1
ATOM 846 N N . ILE A 1 113 ? 2.127 -18.266 -6.23 1 97.25 113 ILE A N 1
ATOM 847 C CA . ILE A 1 113 ? 2.969 -19.234 -6.926 1 97.25 113 ILE A CA 1
ATOM 848 C C . ILE A 1 113 ? 2.244 -20.578 -7.02 1 97.25 113 ILE A C 1
ATOM 850 O O . ILE A 1 113 ? 1.79 -21.109 -6.008 1 97.25 113 ILE A O 1
ATOM 854 N N . VAL A 1 114 ? 2.074 -21.078 -8.188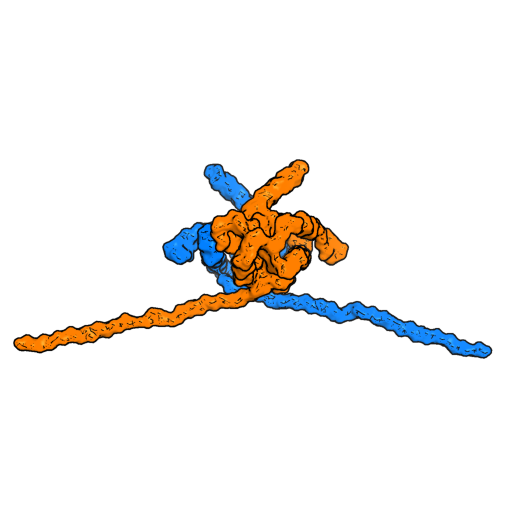 1 96.44 114 VAL A N 1
ATOM 855 C CA . VAL A 1 114 ? 1.138 -22.172 -8.367 1 96.44 114 VAL A CA 1
ATOM 856 C C . VAL A 1 114 ? 1.587 -23.047 -9.531 1 96.44 114 VAL A C 1
ATOM 858 O O . VAL A 1 114 ? 2.283 -22.578 -10.438 1 96.44 114 VAL A O 1
ATOM 861 N N . LEU A 1 115 ? 1.236 -24.281 -9.516 1 95 115 LEU A N 1
ATOM 862 C CA . LEU A 1 115 ? 1.497 -25.219 -10.594 1 95 115 LEU A CA 1
ATOM 863 C C . LEU A 1 115 ? 0.425 -25.125 -11.672 1 95 115 LEU A C 1
ATOM 865 O O . LEU A 1 115 ? -0.757 -24.938 -11.367 1 95 115 LEU A O 1
ATOM 869 N N . ASP A 1 116 ? 0.819 -25.141 -12.953 1 95 116 ASP A N 1
ATOM 870 C CA . ASP A 1 116 ? -0.046 -25.297 -14.117 1 95 116 ASP A CA 1
ATOM 871 C C . ASP A 1 116 ? -1.064 -24.172 -14.211 1 95 116 ASP A C 1
ATOM 873 O O . ASP A 1 116 ? -2.254 -24.406 -14.422 1 95 116 ASP A O 1
ATOM 877 N N . ALA A 1 117 ? -0.64 -22.984 -14.008 1 95.88 117 ALA A N 1
ATOM 878 C CA . ALA A 1 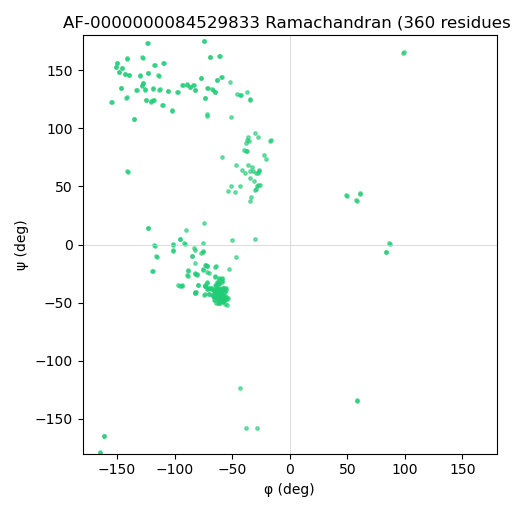117 ? -1.5 -21.797 -13.922 1 95.88 117 ALA A CA 1
ATOM 879 C C . ALA A 1 117 ? -2.07 -21.438 -15.289 1 95.88 117 ALA A C 1
ATOM 881 O O . ALA A 1 117 ? -3.242 -21.078 -15.406 1 95.88 117 ALA A O 1
ATOM 882 N N . PRO A 1 118 ? -1.326 -21.547 -16.422 1 94.94 118 PRO A N 1
ATOM 883 C CA . PRO A 1 118 ? -1.799 -20.984 -17.688 1 94.9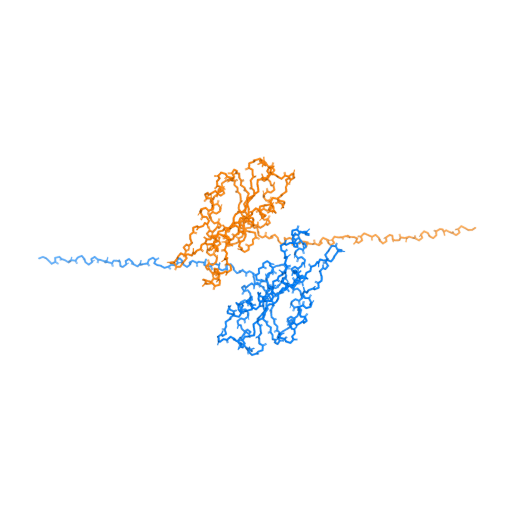4 118 PRO A CA 1
ATOM 884 C C . PRO A 1 118 ? -3.156 -21.547 -18.125 1 94.94 118 PRO A C 1
ATOM 886 O O . PRO A 1 118 ? -4.031 -20.797 -18.547 1 94.94 118 PRO A O 1
ATOM 889 N N . ALA A 1 119 ? -3.359 -22.75 -17.906 1 94.75 119 ALA A N 1
ATOM 890 C CA . ALA A 1 119 ? -4.613 -23.375 -18.328 1 94.75 119 ALA A CA 1
ATOM 891 C C . ALA A 1 119 ? -5.762 -22.969 -17.406 1 94.75 119 ALA A C 1
ATOM 893 O O . ALA A 1 119 ? -6.93 -23.031 -17.797 1 94.75 119 ALA A O 1
ATOM 894 N N . ARG A 1 120 ? -5.449 -22.547 -16.219 1 97.19 120 ARG A N 1
ATOM 895 C CA . ARG A 1 120 ? -6.453 -22.266 -15.195 1 97.19 120 ARG A CA 1
ATOM 896 C C . ARG A 1 120 ? -6.711 -20.766 -15.086 1 97.19 120 ARG A C 1
ATOM 898 O O . ARG A 1 120 ? -7.664 -20.344 -14.422 1 97.19 120 ARG A O 1
ATOM 905 N N . LEU A 1 121 ? -6.008 -19.969 -15.758 1 97.25 121 LEU A N 1
ATOM 906 C CA . LEU A 1 121 ? -5.969 -18.531 -15.57 1 97.25 121 LEU A CA 1
ATOM 907 C C . LEU A 1 121 ? -7.305 -17.891 -15.953 1 97.25 121 LEU A C 1
ATOM 909 O O . LEU A 1 121 ? -7.793 -17 -15.258 1 97.25 121 LEU A O 1
ATOM 913 N N . PRO A 1 122 ? -7.934 -18.281 -17.078 1 96.88 122 PRO A N 1
ATOM 914 C CA . PRO A 1 122 ? -9.234 -17.688 -17.406 1 96.88 122 PRO A CA 1
ATOM 915 C C . PRO A 1 122 ? -10.258 -17.859 -16.297 1 96.88 122 PRO A C 1
ATOM 917 O O . PRO A 1 122 ? -11.039 -16.938 -16.031 1 96.88 122 PRO A O 1
ATOM 920 N N . GLY A 1 123 ? -10.266 -18.969 -15.641 1 97.75 123 GLY A N 1
ATOM 921 C CA . GLY A 1 123 ? -11.156 -19.188 -14.516 1 97.75 123 GLY A CA 1
ATOM 922 C C . GLY A 1 123 ? -10.883 -18.25 -13.344 1 97.75 123 GLY A C 1
ATOM 923 O O . GLY A 1 123 ? -11.812 -17.766 -12.703 1 97.75 123 GLY A O 1
ATOM 924 N N . LEU A 1 124 ? -9.633 -18.031 -13.086 1 98.31 124 LEU A N 1
ATOM 925 C CA . LEU A 1 124 ? -9.266 -17.109 -12.023 1 98.31 124 LEU A CA 1
ATOM 926 C C . LEU A 1 124 ? -9.758 -15.703 -12.336 1 98.31 124 LEU A C 1
ATOM 928 O O . LEU A 1 124 ? -10.359 -15.047 -11.477 1 98.31 124 LEU A O 1
ATOM 932 N N . ARG A 1 125 ? -9.461 -15.25 -13.516 1 97.12 125 ARG A N 1
ATOM 933 C CA . ARG A 1 125 ? -9.875 -13.914 -13.922 1 97.12 125 ARG A CA 1
ATOM 934 C C . ARG A 1 125 ? -11.383 -13.742 -13.789 1 97.12 125 ARG A C 1
ATOM 936 O O . ARG A 1 125 ? -11.859 -12.719 -13.297 1 97.12 125 ARG A O 1
ATOM 943 N N . ALA A 1 126 ? -12.094 -14.742 -14.227 1 97.81 126 ALA A N 1
ATOM 944 C CA . ALA A 1 126 ? -13.547 -14.703 -14.133 1 97.81 126 ALA A CA 1
ATOM 945 C C . ALA A 1 126 ? -14 -14.602 -12.68 1 97.81 126 ALA A C 1
ATOM 947 O O . ALA A 1 126 ? -14.898 -13.82 -12.352 1 97.81 126 ALA A O 1
ATOM 948 N N . THR A 1 127 ? -13.398 -15.359 -11.82 1 98.06 127 THR A N 1
ATOM 949 C CA . THR A 1 127 ? -13.781 -15.398 -10.414 1 98.06 127 THR A CA 1
ATOM 950 C C . THR A 1 127 ? -13.445 -14.078 -9.719 1 98.06 127 THR A C 1
ATOM 952 O O . THR A 1 127 ? -14.234 -13.578 -8.914 1 98.06 127 THR A O 1
ATOM 955 N N . LEU A 1 128 ? -12.32 -13.5 -10.07 1 98.19 128 LEU A N 1
ATOM 956 C CA . LEU A 1 128 ? -11.867 -12.266 -9.43 1 98.19 128 LEU A CA 1
ATOM 957 C C . LEU A 1 128 ? -12.711 -11.086 -9.883 1 98.19 128 LEU A C 1
ATOM 959 O O . LEU A 1 128 ? -12.719 -10.031 -9.234 1 98.19 128 LEU A O 1
ATOM 963 N N . ASN A 1 129 ? -13.414 -11.242 -10.977 1 97.38 129 ASN A N 1
ATOM 964 C CA . ASN A 1 129 ? -14.211 -10.156 -11.523 1 97.38 129 ASN A CA 1
ATOM 965 C C . ASN A 1 129 ? -15.664 -10.234 -11.062 1 97.38 129 ASN A C 1
ATOM 967 O O . ASN A 1 129 ? -16.5 -9.414 -11.461 1 97.38 129 ASN A O 1
ATOM 971 N N . GLN A 1 130 ? -15.969 -11.125 -10.227 1 97.94 130 GLN A N 1
ATOM 972 C CA . GLN A 1 130 ? -17.312 -11.227 -9.672 1 97.94 130 GLN A CA 1
ATOM 973 C C . GLN A 1 130 ? -17.547 -10.172 -8.594 1 97.94 130 GLN A C 1
ATOM 975 O O . GLN A 1 130 ? -16.641 -9.891 -7.797 1 97.94 130 GLN A O 1
ATOM 980 N N . PRO A 1 131 ? -18.734 -9.641 -8.531 1 98.31 131 PRO A N 1
ATOM 981 C CA . PRO A 1 131 ? -19.047 -8.711 -7.449 1 98.31 131 PRO A CA 1
ATOM 982 C C . PRO A 1 131 ? -18.922 -9.344 -6.066 1 98.31 131 PRO A C 1
ATOM 984 O O . PRO A 1 131 ? -18.891 -10.57 -5.949 1 98.31 131 PRO A O 1
ATOM 987 N N . VAL A 1 132 ? -18.828 -8.508 -5.047 1 98.44 132 VAL A N 1
ATOM 988 C CA . VAL A 1 132 ? -18.625 -8.953 -3.674 1 98.44 132 VAL A CA 1
ATOM 989 C C . VAL A 1 132 ? -19.797 -8.523 -2.811 1 98.44 132 VAL A C 1
ATOM 991 O O . VAL A 1 132 ? -20.172 -7.344 -2.787 1 98.44 132 VAL A O 1
ATOM 994 N N . PRO A 1 133 ? -20.422 -9.453 -2.145 1 97.56 133 PRO A N 1
ATOM 995 C CA . PRO A 1 133 ? -21.5 -9.055 -1.236 1 97.56 133 PRO A CA 1
ATOM 996 C C . PRO A 1 133 ? -21 -8.258 -0.038 1 97.56 133 PRO A C 1
ATOM 998 O O . PRO A 1 133 ? -20.016 -8.625 0.589 1 97.56 133 PRO A O 1
ATOM 1001 N N . TYR A 1 134 ? -21.703 -7.172 0.226 1 97.5 134 TYR A N 1
ATOM 1002 C CA . TYR A 1 134 ? -21.375 -6.344 1.381 1 97.5 134 TYR A CA 1
ATOM 1003 C C . TYR A 1 134 ? -22.594 -5.555 1.85 1 97.5 134 TYR A C 1
ATOM 1005 O O . TYR A 1 134 ? -23.172 -4.789 1.079 1 97.5 134 TYR A O 1
ATOM 1013 N N . ALA A 1 135 ? -22.938 -5.75 3.109 1 96.31 135 ALA A N 1
ATOM 1014 C CA . ALA A 1 135 ? -24 -4.992 3.758 1 96.31 135 ALA A CA 1
ATOM 1015 C C . ALA A 1 135 ? -25.266 -4.98 2.902 1 96.31 135 ALA A C 1
ATOM 1017 O O . ALA A 1 135 ? -25.859 -3.926 2.678 1 96.31 135 ALA A O 1
ATOM 1018 N N . GLY A 1 136 ? -25.562 -6.039 2.369 1 95.75 136 GLY A N 1
ATOM 1019 C CA . GLY A 1 136 ? -26.812 -6.215 1.645 1 95.75 136 GLY A CA 1
ATOM 1020 C C . GLY A 1 136 ? -26.734 -5.777 0.194 1 95.75 136 GLY A C 1
ATOM 1021 O O . GLY A 1 136 ? -27.734 -5.789 -0.523 1 95.75 136 GLY A O 1
ATOM 1022 N N . SER A 1 137 ? -25.625 -5.34 -0.216 1 96.12 137 SER A N 1
ATOM 1023 C CA . SER A 1 137 ? -25.422 -4.938 -1.605 1 96.12 137 SER A CA 1
ATOM 1024 C C . SER A 1 137 ? -24.266 -5.699 -2.244 1 96.12 137 SER A C 1
ATOM 1026 O O . SER A 1 137 ? -23.625 -6.52 -1.59 1 96.12 137 SER A O 1
ATOM 1028 N N . MET A 1 138 ? -24.109 -5.477 -3.547 1 97.75 138 MET A N 1
ATOM 1029 C CA . MET A 1 138 ? -22.984 -6.059 -4.285 1 97.75 138 MET A CA 1
ATOM 1030 C C . MET A 1 138 ? -22 -4.977 -4.707 1 97.75 138 MET A C 1
ATOM 1032 O O . MET A 1 138 ? -22.359 -4.062 -5.453 1 97.75 138 MET A O 1
ATOM 1036 N N . LEU A 1 139 ? -20.844 -5.137 -4.238 1 97.88 139 LEU A N 1
ATOM 1037 C CA . LEU A 1 139 ? -19.797 -4.199 -4.625 1 97.88 139 LEU A CA 1
ATOM 1038 C C . LEU A 1 139 ? -19.125 -4.637 -5.93 1 97.88 139 LEU A C 1
ATOM 1040 O O . LEU A 1 139 ? -18.828 -5.816 -6.109 1 97.88 139 LEU A O 1
ATOM 1044 N N . PRO A 1 140 ? -18.938 -3.65 -6.781 1 96.56 140 PRO A N 1
ATOM 1045 C CA . PRO A 1 140 ? -18.109 -4.023 -7.93 1 96.56 140 PRO A CA 1
ATOM 1046 C C . PRO A 1 140 ? -16.688 -4.41 -7.535 1 96.56 140 PRO A C 1
ATOM 1048 O O . PRO A 1 140 ? -16.125 -3.814 -6.617 1 96.56 140 PRO A O 1
ATOM 1051 N N . ALA A 1 141 ? -16.172 -5.418 -8.211 1 96.69 141 ALA A N 1
ATOM 1052 C CA . ALA A 1 141 ? -14.789 -5.848 -7.977 1 96.69 141 ALA A CA 1
ATOM 1053 C C . ALA A 1 141 ? -14.148 -6.363 -9.266 1 96.69 141 ALA A C 1
ATOM 1055 O O . ALA A 1 141 ? -14.805 -7.043 -10.055 1 96.69 141 ALA A O 1
ATOM 1056 N N . SER A 1 142 ? -13.016 -5.961 -9.477 1 96.56 142 SER A N 1
ATOM 1057 C CA . SER A 1 142 ? -12.188 -6.469 -10.562 1 96.56 142 SER A CA 1
ATOM 1058 C C . SER A 1 142 ? -10.703 -6.414 -10.211 1 96.56 142 SER A C 1
ATOM 1060 O O . SER A 1 142 ? -10.305 -5.648 -9.336 1 96.56 142 SER A O 1
ATOM 1062 N N . ALA A 1 143 ? -9.992 -7.262 -10.883 1 97.44 143 ALA A N 1
ATOM 1063 C CA . ALA A 1 143 ? -8.555 -7.312 -10.641 1 97.44 143 ALA A CA 1
ATOM 1064 C C . ALA A 1 143 ? -7.785 -7.562 -11.93 1 97.44 143 ALA A C 1
ATOM 1066 O O . ALA A 1 143 ? -8.289 -8.227 -12.844 1 97.44 143 ALA A O 1
ATOM 1067 N N . SER A 1 144 ? -6.652 -6.996 -11.984 1 97.5 144 SER A N 1
ATOM 1068 C CA . SER A 1 144 ? -5.691 -7.281 -13.047 1 97.5 144 SER A CA 1
ATOM 1069 C C . SER A 1 144 ? -4.719 -8.383 -12.633 1 97.5 144 SER A C 1
ATOM 1071 O O . SER A 1 144 ? -4.27 -8.422 -11.484 1 97.5 144 SER A O 1
ATOM 1073 N N . VAL A 1 145 ? -4.465 -9.289 -13.562 1 97.81 145 VAL A N 1
ATOM 1074 C CA . VAL A 1 145 ? -3.613 -10.43 -13.266 1 97.81 145 VAL A CA 1
ATOM 1075 C C . VAL A 1 145 ? -2.465 -10.5 -14.273 1 97.81 145 VAL A C 1
ATOM 1077 O O . VAL A 1 145 ? -2.689 -10.469 -15.484 1 97.81 145 VAL A O 1
ATOM 1080 N N . GLY A 1 146 ? -1.271 -10.508 -13.758 1 97.94 146 GLY A N 1
ATOM 1081 C CA . GLY A 1 146 ? -0.093 -10.836 -14.539 1 97.94 146 GLY A CA 1
ATOM 1082 C C . GLY A 1 146 ? 0.505 -12.188 -14.172 1 97.94 146 GLY A C 1
ATOM 1083 O O . GLY A 1 146 ? 0.378 -12.633 -13.031 1 97.94 146 GLY A O 1
ATOM 1084 N N . ILE A 1 147 ? 1.234 -12.766 -15.141 1 97.62 147 ILE A N 1
ATOM 1085 C CA . ILE A 1 147 ? 1.764 -14.109 -14.914 1 97.62 147 ILE A CA 1
ATOM 1086 C C . ILE A 1 147 ? 3.184 -14.203 -15.469 1 97.62 147 ILE A C 1
ATOM 1088 O O . ILE A 1 147 ? 3.512 -13.547 -16.469 1 97.62 147 ILE A O 1
ATOM 1092 N N . CYS A 1 148 ? 3.947 -14.977 -14.773 1 96.94 148 CYS A N 1
ATOM 1093 C CA . CYS A 1 148 ? 5.273 -15.352 -15.242 1 96.94 148 CYS A CA 1
ATOM 1094 C C . CYS A 1 148 ? 5.523 -16.844 -15.047 1 96.94 148 CYS A C 1
ATOM 1096 O O . CYS A 1 148 ? 5.73 -17.297 -13.922 1 96.94 148 CYS A O 1
ATOM 1098 N N . PRO A 1 149 ? 5.531 -17.578 -16.156 1 96.31 149 PRO A N 1
ATOM 1099 C CA . PRO A 1 149 ? 6.059 -18.938 -16.016 1 96.31 149 PRO A CA 1
ATOM 1100 C C . PRO A 1 149 ? 7.543 -18.953 -15.664 1 96.31 149 PRO A C 1
ATOM 1102 O O . PRO A 1 149 ? 8.359 -18.328 -16.344 1 96.31 149 PRO A O 1
ATOM 1105 N N . ILE A 1 150 ? 7.879 -19.703 -14.68 1 94.06 150 ILE A N 1
ATOM 1106 C CA . ILE A 1 150 ? 9.25 -19.703 -14.172 1 94.06 150 ILE A CA 1
ATOM 1107 C C . ILE A 1 150 ? 10.195 -20.203 -15.266 1 94.06 150 ILE A C 1
ATOM 1109 O O . ILE A 1 150 ? 11.328 -19.734 -15.367 1 94.06 150 ILE A O 1
ATOM 1113 N N . ALA A 1 151 ? 9.711 -21.047 -16.047 1 91.56 151 ALA A N 1
ATOM 1114 C CA . ALA A 1 151 ? 10.523 -21.656 -17.109 1 91.56 151 ALA A CA 1
ATOM 1115 C C . ALA A 1 151 ? 10.953 -20.609 -18.125 1 91.56 151 ALA A C 1
ATOM 1117 O O . ALA A 1 151 ? 11.883 -20.844 -18.906 1 91.56 151 ALA A O 1
ATOM 1118 N N . GLU A 1 152 ? 10.312 -19.516 -18.172 1 92.25 152 GLU A N 1
ATOM 1119 C CA . GLU A 1 152 ? 10.617 -18.484 -19.141 1 92.25 152 GLU A CA 1
ATOM 1120 C C . GLU A 1 152 ? 11.75 -17.578 -18.656 1 92.25 152 GLU A C 1
ATOM 1122 O O . GLU A 1 152 ? 12.258 -16.75 -19.422 1 92.25 152 GLU A O 1
ATOM 1127 N N . LEU A 1 153 ? 12.141 -17.703 -17.453 1 91.12 153 LEU A N 1
ATOM 1128 C CA . LEU A 1 153 ? 13.211 -16.875 -16.906 1 91.12 153 LEU A CA 1
ATOM 1129 C C . LEU A 1 153 ? 14.57 -17.531 -17.141 1 91.12 153 LEU A C 1
ATOM 1131 O O . LEU A 1 153 ? 14.719 -18.75 -16.969 1 91.12 153 LEU A O 1
ATOM 1135 N N . PRO A 1 154 ? 15.508 -16.734 -17.516 1 88.25 154 PRO A N 1
ATOM 1136 C CA . PRO A 1 154 ? 16.844 -17.297 -17.672 1 88.25 154 PRO A CA 1
ATOM 1137 C C . PRO A 1 154 ? 17.406 -17.859 -16.375 1 88.25 154 PRO A C 1
ATOM 1139 O O . PRO A 1 154 ? 18.047 -18.922 -16.375 1 88.25 154 PRO A O 1
ATOM 1142 N N . VAL A 1 155 ? 17.234 -17.156 -15.281 1 81.06 155 VAL A N 1
ATOM 1143 C CA . VAL A 1 155 ? 17.609 -17.594 -13.945 1 81.06 155 VAL A CA 1
ATOM 1144 C C . VAL A 1 155 ? 16.391 -17.5 -13.016 1 81.06 155 VAL A C 1
ATOM 1146 O O . VAL A 1 155 ? 15.68 -16.5 -13.008 1 81.06 155 VAL A O 1
ATOM 1149 N N . VAL A 1 156 ? 16.344 -18.609 -12.359 1 80.62 156 VAL A N 1
ATOM 1150 C CA . VAL A 1 156 ? 15.18 -18.672 -11.477 1 80.62 156 VAL A CA 1
ATOM 1151 C C . VAL A 1 156 ? 15.367 -17.719 -10.305 1 80.62 156 VAL A C 1
ATOM 1153 O O . VAL A 1 156 ? 16.281 -17.906 -9.492 1 80.62 156 VAL A O 1
ATOM 1156 N N . SER A 1 157 ? 14.586 -16.656 -10.273 1 86 157 SER A N 1
ATOM 1157 C CA . SER A 1 157 ? 14.516 -15.695 -9.188 1 86 157 SER A CA 1
ATOM 1158 C C . SER A 1 157 ? 13.086 -15.234 -8.945 1 86 157 SER A C 1
ATOM 1160 O O . SER A 1 157 ? 12.398 -14.789 -9.867 1 86 157 SER A O 1
ATOM 1162 N N . LEU A 1 158 ? 12.758 -15.398 -7.648 1 89.31 158 LEU A N 1
ATOM 1163 C CA . LEU A 1 158 ? 11.406 -14.953 -7.32 1 89.31 158 LEU A CA 1
ATOM 1164 C C . LEU A 1 158 ? 11.227 -13.469 -7.633 1 89.31 158 LEU A C 1
ATOM 1166 O O . LEU A 1 158 ? 10.18 -13.062 -8.141 1 89.31 158 LEU A O 1
ATOM 1170 N N . THR A 1 159 ? 12.234 -12.711 -7.309 1 88.81 159 THR A N 1
ATOM 1171 C CA . THR A 1 159 ? 12.203 -11.281 -7.57 1 88.81 159 THR A CA 1
ATOM 1172 C C . THR A 1 159 ? 12.023 -11.008 -9.062 1 88.81 159 THR A C 1
ATOM 1174 O O . THR A 1 159 ? 11.203 -10.172 -9.453 1 88.81 159 THR A O 1
ATOM 1177 N N . ASP A 1 160 ? 12.719 -11.68 -9.867 1 91.12 160 ASP A N 1
ATOM 1178 C CA . ASP A 1 160 ? 12.609 -11.5 -11.312 1 91.12 160 ASP A CA 1
ATOM 1179 C C . ASP A 1 160 ? 11.258 -11.984 -11.828 1 91.12 160 ASP A C 1
ATOM 1181 O O . ASP A 1 160 ? 10.688 -11.398 -12.75 1 91.12 160 ASP A O 1
ATOM 1185 N N . ALA A 1 161 ? 10.812 -13.047 -11.242 1 93.94 161 ALA A N 1
ATOM 1186 C CA . ALA A 1 161 ? 9.508 -13.578 -11.641 1 93.94 161 ALA A CA 1
ATOM 1187 C C . ALA A 1 161 ? 8.398 -12.586 -11.336 1 93.94 161 ALA A C 1
ATOM 1189 O O . ALA A 1 161 ? 7.52 -12.352 -12.172 1 93.94 161 ALA A O 1
ATOM 1190 N N . LEU A 1 162 ? 8.484 -12 -10.18 1 94.12 162 LEU A N 1
ATOM 1191 C CA . LEU A 1 162 ? 7.484 -11.016 -9.789 1 94.12 162 LEU A CA 1
ATOM 1192 C C . LEU A 1 162 ? 7.562 -9.781 -10.68 1 94.12 162 LEU A C 1
ATOM 1194 O O . LEU A 1 162 ? 6.535 -9.219 -11.062 1 94.12 162 LEU A O 1
ATOM 1198 N N . ARG A 1 163 ? 8.719 -9.375 -11.008 1 93.25 163 ARG A N 1
ATOM 1199 C CA . ARG A 1 163 ? 8.898 -8.25 -11.914 1 93.25 163 ARG A CA 1
ATOM 1200 C C . ARG A 1 163 ? 8.32 -8.547 -13.289 1 93.25 163 ARG A C 1
ATOM 1202 O O . ARG A 1 163 ? 7.668 -7.695 -13.898 1 93.25 163 ARG A O 1
ATOM 1209 N N . SER A 1 164 ? 8.578 -9.68 -13.758 1 95 164 SER A N 1
ATOM 1210 C CA . SER A 1 164 ? 8.047 -10.094 -15.055 1 95 164 SER A CA 1
ATOM 1211 C C . SER A 1 164 ? 6.52 -10.156 -15.023 1 95 164 SER A C 1
ATOM 1213 O O . SER A 1 164 ? 5.855 -9.711 -15.961 1 95 164 SER A O 1
ATOM 1215 N N . ALA A 1 165 ? 5.988 -10.734 -13.969 1 96.75 165 ALA A N 1
ATOM 1216 C CA . ALA A 1 165 ? 4.535 -10.789 -13.812 1 96.75 165 ALA A CA 1
ATOM 1217 C C . ALA A 1 165 ? 3.936 -9.391 -13.773 1 96.75 165 ALA A C 1
ATOM 1219 O O . ALA A 1 165 ? 2.848 -9.156 -14.305 1 96.75 165 ALA A O 1
ATOM 1220 N N . ASP A 1 166 ? 4.613 -8.508 -13.133 1 95.38 166 ASP A N 1
ATOM 1221 C CA . ASP A 1 166 ? 4.184 -7.113 -13.07 1 95.38 166 ASP A CA 1
ATOM 1222 C C . ASP A 1 166 ? 4.121 -6.504 -14.469 1 95.38 166 ASP A C 1
ATOM 1224 O O . ASP A 1 166 ? 3.15 -5.824 -14.812 1 95.38 166 ASP A O 1
ATOM 1228 N N . ARG A 1 167 ? 5.086 -6.656 -15.25 1 93.81 167 ARG A N 1
ATOM 1229 C CA . ARG A 1 167 ? 5.113 -6.152 -16.625 1 93.81 167 ARG A CA 1
ATOM 1230 C C . ARG A 1 167 ? 3.971 -6.742 -17.438 1 93.81 167 ARG A C 1
ATOM 1232 O O . ARG A 1 167 ? 3.334 -6.031 -18.219 1 93.81 167 ARG A O 1
ATOM 1239 N N . ASP A 1 168 ? 3.785 -8.008 -17.281 1 95.56 168 ASP A N 1
ATOM 1240 C CA . ASP A 1 168 ? 2.688 -8.68 -17.969 1 95.56 168 ASP A CA 1
ATOM 1241 C C . ASP A 1 168 ? 1.344 -8.055 -17.594 1 95.56 168 ASP A C 1
ATOM 1243 O O . ASP A 1 168 ? 0.487 -7.855 -18.453 1 95.56 168 ASP A O 1
ATOM 1247 N N . MET A 1 169 ? 1.168 -7.797 -16.328 1 95 169 MET A N 1
ATOM 1248 C CA . MET A 1 169 ? -0.068 -7.199 -15.828 1 95 169 MET A CA 1
ATOM 1249 C C . MET A 1 169 ? -0.301 -5.828 -16.453 1 95 169 MET A C 1
ATOM 1251 O O . MET A 1 169 ? -1.42 -5.508 -16.859 1 95 169 MET A O 1
ATOM 1255 N N . TYR A 1 170 ? 0.715 -4.992 -16.469 1 89.5 170 TYR A N 1
ATOM 1256 C CA . TYR A 1 170 ? 0.614 -3.637 -16.984 1 89.5 170 TYR A CA 1
ATOM 1257 C C . TYR A 1 170 ? 0.325 -3.654 -18.484 1 89.5 170 TYR A C 1
ATOM 1259 O O . TYR A 1 170 ? -0.41 -2.805 -19 1 89.5 170 TYR A O 1
ATOM 1267 N N . ALA A 1 171 ? 0.837 -4.555 -19.125 1 86.06 171 ALA A N 1
ATOM 1268 C CA . ALA A 1 171 ? 0.585 -4.684 -20.562 1 86.06 171 ALA A CA 1
ATOM 1269 C C . ALA A 1 171 ? -0.896 -4.918 -20.828 1 86.06 171 ALA A C 1
ATOM 1271 O O . ALA A 1 171 ? -1.439 -4.41 -21.812 1 86.06 171 ALA A O 1
ATOM 1272 N N . HIS A 1 172 ? -1.549 -5.5 -19.969 1 77.5 172 HIS A N 1
ATOM 1273 C CA . HIS A 1 172 ? -2.955 -5.84 -20.156 1 77.5 172 HIS A CA 1
ATOM 1274 C C . HIS A 1 172 ? -3.863 -4.758 -19.578 1 77.5 172 HIS A C 1
ATOM 1276 O O . HIS A 1 172 ? -5.012 -4.617 -20 1 77.5 172 HIS A O 1
ATOM 1282 N N . LYS A 1 173 ? -3.432 -4.152 -18.469 1 69.94 173 LYS A N 1
ATOM 1283 C CA . LYS A 1 173 ? -4.215 -3.053 -17.922 1 69.94 173 LYS A CA 1
ATOM 1284 C C . LYS A 1 173 ? -4.426 -1.948 -18.953 1 69.94 173 LYS A C 1
ATOM 1286 O O . LYS A 1 173 ? -5.52 -1.384 -19.047 1 69.94 173 LYS A O 1
ATOM 1291 N N . ARG A 1 174 ? -3.455 -1.53 -19.609 1 59.81 174 ARG A N 1
ATOM 1292 C CA . ARG A 1 174 ? -3.492 -0.47 -20.609 1 59.81 174 ARG A CA 1
ATOM 1293 C C . ARG A 1 174 ? -4.418 -0.84 -21.766 1 59.81 174 ARG A C 1
ATOM 1295 O O . ARG A 1 174 ? -5.141 0.014 -22.281 1 59.81 174 ARG A O 1
ATOM 1302 N N . ASP A 1 175 ? -4.41 -2.004 -21.969 1 52.97 175 ASP A N 1
ATOM 1303 C CA . ASP A 1 175 ? -5.285 -2.467 -23.031 1 52.97 175 ASP A CA 1
ATOM 1304 C C . ASP A 1 175 ? -6.75 -2.428 -22.609 1 52.97 175 ASP A C 1
ATOM 1306 O O . ASP A 1 175 ? -7.633 -2.146 -23.422 1 52.97 175 ASP A O 1
ATOM 1310 N N . GLY A 1 176 ? -6.977 -2.711 -21.391 1 50.25 176 GLY A N 1
ATOM 1311 C CA . GLY A 1 176 ? -8.336 -2.668 -20.891 1 50.25 176 GLY A CA 1
ATOM 1312 C C . GLY A 1 176 ? -8.852 -1.258 -20.688 1 50.25 176 GLY A C 1
ATOM 1313 O O . GLY A 1 176 ? -10.047 -0.999 -20.844 1 50.25 176 GLY A O 1
ATOM 1314 N N . ARG A 1 177 ? -8.078 -0.417 -20.141 1 52.38 177 ARG A N 1
ATOM 1315 C CA . ARG A 1 177 ? -8.484 0.981 -20.031 1 52.38 177 ARG A CA 1
ATOM 1316 C C . ARG A 1 177 ? -8.758 1.57 -21.422 1 52.38 177 ARG A C 1
ATOM 1318 O O . ARG A 1 177 ? -9.633 2.424 -21.562 1 52.38 177 ARG A O 1
ATOM 1325 N N . THR A 1 178 ? -7.949 1.275 -22.344 1 43.97 178 THR A N 1
ATOM 1326 C CA . THR A 1 178 ? -8.203 1.693 -23.719 1 43.97 178 THR A CA 1
ATOM 1327 C C . THR A 1 178 ? -9.531 1.129 -24.219 1 43.97 178 THR A C 1
ATOM 1329 O O . THR A 1 178 ? -10.219 1.765 -25.031 1 43.97 178 THR A O 1
ATOM 1332 N N . THR A 1 179 ? -9.852 0.032 -23.75 1 37.94 179 THR A N 1
ATOM 1333 C CA . THR A 1 179 ? -11.102 -0.535 -24.25 1 37.94 179 THR A CA 1
ATOM 1334 C C . THR A 1 179 ? -12.297 0.055 -23.5 1 37.94 179 THR A C 1
ATOM 1336 O O . THR A 1 179 ? -13.43 -0.006 -24 1 37.94 179 THR A O 1
ATOM 1339 N N . ARG A 1 180 ? -12.078 0.479 -22.391 1 38.91 180 ARG A N 1
ATOM 1340 C CA . ARG A 1 180 ? -13.234 1.061 -21.719 1 38.91 180 ARG A CA 1
ATOM 1341 C C . ARG A 1 180 ? -13.484 2.486 -22.203 1 38.91 180 ARG A C 1
ATOM 1343 O O . ARG A 1 180 ? -14.523 3.076 -21.906 1 38.91 180 ARG A O 1
ATOM 1350 N N . ARG A 1 181 ? -12.508 3.166 -22.656 1 36.62 181 ARG A N 1
ATOM 1351 C CA . ARG A 1 181 ? -12.734 4.477 -23.266 1 36.62 181 ARG A CA 1
ATOM 1352 C C . ARG A 1 181 ? -13.32 4.336 -24.656 1 36.62 181 ARG A C 1
ATOM 1354 O O . ARG A 1 181 ? -13.648 5.336 -25.297 1 36.62 181 ARG A O 1
ATOM 1361 N N . ARG A 1 182 ? -13.406 3.125 -25.141 1 29.06 182 ARG A N 1
ATOM 1362 C CA . ARG A 1 182 ? -14.156 3.123 -26.391 1 29.06 182 ARG A CA 1
ATOM 1363 C C . ARG A 1 182 ? -15.617 2.768 -26.156 1 29.06 182 ARG A C 1
ATOM 1365 O O . ARG A 1 182 ? -15.93 1.896 -25.344 1 29.06 182 ARG A O 1
ATOM 1372 N N . MET B 1 1 ? -71.125 -25.094 28.906 1 25.69 1 MET B N 1
ATOM 1373 C CA . MET B 1 1 ? -69.938 -25.828 29.312 1 25.69 1 MET B CA 1
ATOM 1374 C C . MET B 1 1 ? -68.625 -25.156 28.766 1 25.69 1 MET B C 1
ATOM 1376 O O . MET B 1 1 ? -68.625 -24.766 27.594 1 25.69 1 MET B O 1
ATOM 1380 N N . ASP B 1 2 ? -67.812 -24.703 29.688 1 28.06 2 ASP B N 1
ATOM 1381 C CA . ASP B 1 2 ? -66.75 -23.797 30.031 1 28.06 2 ASP B CA 1
ATOM 1382 C C . ASP B 1 2 ? -65.438 -24.281 29.453 1 28.06 2 ASP B C 1
ATOM 1384 O O . ASP B 1 2 ? -64.5 -24.609 30.188 1 28.06 2 ASP B O 1
ATOM 1388 N N . LEU B 1 3 ? -65.625 -25.172 28.453 1 30.95 3 LEU B N 1
ATOM 1389 C CA . LEU B 1 3 ? -64.312 -25.719 28.25 1 30.95 3 LEU B CA 1
ATOM 1390 C C . LEU B 1 3 ? -63.281 -24.594 28.078 1 30.95 3 LEU B C 1
ATOM 1392 O O . LEU B 1 3 ? -63.531 -23.625 27.344 1 30.95 3 LEU B O 1
ATOM 1396 N N . PRO B 1 4 ? -62.469 -24.5 29.125 1 31.36 4 PRO B N 1
ATOM 1397 C CA . PRO B 1 4 ? -61.375 -23.547 29.344 1 31.36 4 PRO B CA 1
ATOM 1398 C C . PRO B 1 4 ? -60.469 -23.375 28.125 1 31.36 4 PRO B C 1
ATOM 1400 O O . PRO B 1 4 ? -60.438 -24.25 27.25 1 31.36 4 PRO B O 1
ATOM 1403 N N . THR B 1 5 ? -60.281 -22.094 27.812 1 31.7 5 THR B N 1
ATOM 1404 C CA . THR B 1 5 ? -59.406 -21.25 27.016 1 31.7 5 THR B CA 1
ATOM 1405 C C . THR B 1 5 ? -57.969 -21.766 27.047 1 31.7 5 THR B C 1
ATOM 1407 O O . THR B 1 5 ? -57.375 -21.859 28.125 1 31.7 5 THR B O 1
ATOM 1410 N N . ALA B 1 6 ? -57.719 -22.828 26.188 1 30.97 6 ALA B N 1
ATOM 1411 C CA . ALA B 1 6 ? -56.438 -23.375 25.828 1 30.97 6 ALA B CA 1
ATOM 1412 C C . ALA B 1 6 ? -55.375 -22.281 25.75 1 30.97 6 ALA B C 1
ATOM 1414 O O . ALA B 1 6 ? -55.438 -21.406 24.875 1 30.97 6 ALA B O 1
ATOM 1415 N N . PHE B 1 7 ? -55.125 -21.625 27 1 27.42 7 PHE B N 1
ATOM 1416 C CA . PHE B 1 7 ? -54.031 -20.688 27.109 1 27.42 7 PHE B CA 1
ATOM 1417 C C . PHE B 1 7 ? -52.75 -21.297 26.5 1 27.42 7 PHE B C 1
ATOM 1419 O O . PHE B 1 7 ? -52.156 -22.188 27.094 1 27.42 7 PHE B O 1
ATOM 1426 N N . ALA B 1 8 ? -52.906 -21.922 25.281 1 29.55 8 ALA B N 1
ATOM 1427 C CA . ALA B 1 8 ? -51.656 -22.312 24.656 1 29.55 8 ALA B CA 1
ATOM 1428 C C . ALA B 1 8 ? -50.562 -21.297 24.938 1 29.55 8 ALA B C 1
ATOM 1430 O O . ALA B 1 8 ? -50.719 -20.109 24.656 1 29.55 8 ALA B O 1
ATOM 1431 N N . ALA B 1 9 ? -49.906 -21.594 26.062 1 27.64 9 ALA B N 1
ATOM 1432 C CA . ALA B 1 9 ? -48.656 -20.969 26.5 1 27.64 9 ALA B CA 1
ATOM 1433 C C . ALA B 1 9 ? -47.719 -20.734 25.328 1 27.64 9 ALA B C 1
ATOM 1435 O O . ALA B 1 9 ? -47.25 -21.688 24.688 1 27.64 9 ALA B O 1
ATOM 1436 N N . ALA B 1 10 ? -48.188 -19.891 24.344 1 29.89 10 ALA B N 1
ATOM 1437 C CA . ALA B 1 10 ? -47.25 -19.391 23.359 1 29.89 10 ALA B CA 1
ATOM 1438 C C . ALA B 1 10 ? -45.875 -19.125 24 1 29.89 10 ALA B C 1
ATOM 1440 O O . ALA B 1 10 ? -45.75 -18.297 24.906 1 29.89 10 ALA B O 1
ATOM 1441 N N . VAL B 1 11 ? -45.25 -20.25 24.375 1 29.19 11 VAL B N 1
ATOM 1442 C CA . VAL B 1 11 ? -43.844 -20.141 24.75 1 29.19 11 VAL B CA 1
ATOM 1443 C C . VAL B 1 11 ? -43.156 -19.125 23.828 1 29.19 11 VAL B C 1
ATOM 1445 O O . VAL B 1 11 ? -43.125 -19.312 22.609 1 29.19 11 VAL B O 1
ATOM 1448 N N . PRO B 1 12 ? -43.344 -17.812 24.156 1 32.62 12 PRO B N 1
ATOM 1449 C CA . PRO B 1 12 ? -42.562 -16.844 23.375 1 32.62 12 PRO B CA 1
ATOM 1450 C C . PRO B 1 12 ? -41.125 -17.312 23.078 1 32.62 12 PRO B C 1
ATOM 1452 O O . PRO B 1 12 ? -40.469 -17.859 23.969 1 32.62 12 PRO B O 1
ATOM 1455 N N . LEU B 1 13 ? -41 -18.172 22.016 1 32.16 13 LEU B N 1
ATOM 1456 C CA . LEU B 1 13 ? -39.688 -18.328 21.422 1 32.16 13 LEU B CA 1
ATOM 1457 C C . LEU B 1 13 ? -38.844 -17.047 21.594 1 32.16 13 LEU B C 1
ATOM 1459 O O . LEU B 1 13 ? -39.094 -16.047 20.906 1 32.16 13 LEU B O 1
ATOM 1463 N N . ILE B 1 14 ? -38.781 -16.562 22.844 1 29.59 14 ILE B N 1
ATOM 1464 C CA . ILE B 1 14 ? -37.938 -15.469 23.266 1 29.59 14 ILE B CA 1
ATOM 1465 C C . ILE B 1 14 ? -36.688 -15.414 22.391 1 29.59 14 ILE B C 1
ATOM 1467 O O . ILE B 1 14 ? -36.375 -16.375 21.688 1 29.59 14 ILE B O 1
ATOM 1471 N N . GLY B 1 15 ? -35.5 -14.703 23.016 1 30.11 15 GLY B N 1
ATOM 1472 C CA . GLY B 1 15 ? -34.438 -13.734 22.969 1 30.11 15 GLY B CA 1
ATOM 1473 C C . GLY B 1 15 ? -33.125 -14.305 22.422 1 30.11 15 GLY B C 1
ATOM 1474 O O . GLY B 1 15 ? -32.125 -14.32 23.109 1 30.11 15 GLY B O 1
ATOM 1475 N N . TRP B 1 16 ? -33.219 -15.5 21.844 1 30.22 16 TRP B N 1
ATOM 1476 C CA . TRP B 1 16 ? -31.875 -15.938 21.5 1 30.22 16 TRP B CA 1
ATOM 1477 C C . TRP B 1 16 ? -31.141 -14.836 20.734 1 30.22 16 TRP B C 1
ATOM 1479 O O . TRP B 1 16 ? -30.203 -15.117 19.984 1 30.22 16 TRP B O 1
ATOM 1489 N N . THR B 1 17 ? -31.812 -13.688 20.594 1 32.81 17 THR B N 1
ATOM 1490 C CA . THR B 1 17 ? -31.031 -12.625 19.984 1 32.81 17 THR B CA 1
ATOM 1491 C C . THR B 1 17 ? -29.656 -12.516 20.625 1 32.81 17 THR B C 1
ATOM 1493 O O . THR B 1 17 ? -28.969 -11.508 20.453 1 32.81 17 THR B O 1
ATOM 1496 N N . THR B 1 18 ? -29.469 -13.195 21.719 1 30.91 18 THR B N 1
ATOM 1497 C CA . THR B 1 18 ? -28.312 -12.828 22.547 1 30.91 18 THR B CA 1
ATOM 1498 C C . THR B 1 18 ? -27.125 -12.461 21.672 1 30.91 18 THR B C 1
ATOM 1500 O O . THR B 1 18 ? -27.141 -12.695 20.469 1 30.91 18 THR B O 1
ATOM 1503 N N . HIS B 1 19 ? -25.828 -12.594 22.391 1 31.16 19 HIS B N 1
ATOM 1504 C CA . HIS B 1 19 ? -24.484 -12.055 22.578 1 31.16 19 HIS B CA 1
ATOM 1505 C C . HIS B 1 19 ? -23.578 -12.422 21.406 1 31.16 19 HIS B C 1
ATOM 1507 O O . HIS B 1 19 ? -22.344 -12.32 21.516 1 31.16 19 HIS B O 1
ATOM 1513 N N . GLY B 1 20 ? -24 -13.172 20.547 1 30.2 20 GLY B N 1
ATOM 1514 C CA . GLY B 1 20 ? -22.828 -13.359 19.719 1 30.2 20 GLY B CA 1
ATOM 1515 C C . GLY B 1 20 ? -22.172 -12.055 19.312 1 30.2 20 GLY B C 1
ATOM 1516 O O . GLY B 1 20 ? -22.562 -11.43 18.328 1 30.2 20 GLY B O 1
ATOM 1517 N N . ALA B 1 21 ? -21.922 -11.195 20.344 1 31.03 21 ALA B N 1
ATOM 1518 C CA . ALA B 1 21 ? -20.922 -10.141 20.188 1 31.03 21 ALA B CA 1
ATOM 1519 C C . ALA B 1 21 ? -19.828 -10.555 19.219 1 31.03 21 ALA B C 1
ATOM 1521 O O . ALA B 1 21 ? -19.078 -11.5 19.469 1 31.03 21 ALA B O 1
ATOM 1522 N N . TRP B 1 22 ? -20.156 -10.805 18.062 1 30.86 22 TRP B N 1
ATOM 1523 C CA . TRP B 1 22 ? -19.141 -10.812 17.016 1 30.86 22 TRP B CA 1
ATOM 1524 C C . TRP B 1 22 ? -17.906 -10.008 17.438 1 30.86 22 TRP B C 1
ATOM 1526 O O . TRP B 1 22 ? -18.016 -8.82 17.75 1 30.86 22 TRP B O 1
ATOM 1536 N N . LEU B 1 23 ? -17.109 -10.539 18.328 1 33.44 23 LEU B N 1
ATOM 1537 C CA . LEU B 1 23 ? -15.75 -10.031 18.547 1 33.44 23 LEU B CA 1
ATOM 1538 C C . LEU B 1 23 ? -15.195 -9.398 17.281 1 33.44 23 LEU B C 1
ATOM 1540 O O . LEU B 1 23 ? -14.797 -10.109 16.344 1 33.44 23 LEU B O 1
ATOM 1544 N N . SER B 1 24 ? -15.828 -8.586 16.719 1 36.25 24 SER B N 1
ATOM 1545 C CA . SER B 1 24 ? -15 -7.684 15.922 1 36.25 24 SER B CA 1
ATOM 1546 C C . SER B 1 24 ? -13.641 -7.449 16.578 1 36.25 24 SER B C 1
ATOM 1548 O O . SER B 1 24 ? -13.508 -6.586 17.453 1 36.25 24 SER B O 1
ATOM 1550 N N . LYS B 1 25 ? -13.094 -8.492 17.094 1 36.16 25 LYS B N 1
ATOM 1551 C CA . LYS B 1 25 ? -11.711 -8.258 17.5 1 36.16 25 LYS B CA 1
ATOM 1552 C C . LYS B 1 25 ? -11.031 -7.246 16.594 1 36.16 25 LYS B C 1
ATOM 1554 O O . LYS B 1 25 ? -10.68 -7.566 15.445 1 36.16 25 LYS B O 1
ATOM 1559 N N . ARG B 1 26 ? -11.461 -6.09 16.562 1 41.25 26 ARG B N 1
ATOM 1560 C CA . ARG B 1 26 ? -10.492 -5.066 16.188 1 41.25 26 ARG B CA 1
ATOM 1561 C C . ARG B 1 26 ? -9.086 -5.469 16.609 1 41.25 26 ARG B C 1
ATOM 1563 O O . ARG B 1 26 ? -8.742 -5.418 17.797 1 41.25 26 ARG B O 1
ATOM 1570 N N . LEU B 1 27 ? -8.672 -6.602 16.344 1 40.38 27 LEU B N 1
ATOM 1571 C CA . LEU B 1 27 ? -7.238 -6.699 16.594 1 40.38 27 LEU B CA 1
ATOM 1572 C C . LEU B 1 27 ? -6.609 -5.312 16.688 1 40.38 27 LEU B C 1
ATOM 1574 O O . LEU B 1 27 ? -6.781 -4.48 15.797 1 40.38 27 LEU B O 1
ATOM 1578 N N . ALA B 1 28 ? -6.621 -4.848 17.812 1 47.38 28 ALA B N 1
ATOM 1579 C CA . ALA B 1 28 ? -5.914 -3.611 18.141 1 47.38 28 ALA B CA 1
ATOM 1580 C C . ALA B 1 28 ? -4.738 -3.381 17.203 1 47.38 28 ALA B C 1
ATOM 1582 O O . ALA B 1 28 ? -3.736 -4.098 17.266 1 47.38 28 ALA B O 1
ATOM 1583 N N . THR B 1 29 ? -5.121 -3.205 15.891 1 59.09 29 THR B N 1
ATOM 1584 C CA . THR B 1 29 ? -4.074 -2.797 14.961 1 59.09 29 THR B CA 1
ATOM 1585 C C . THR B 1 29 ? -3.07 -1.876 15.648 1 59.09 29 THR B C 1
ATOM 1587 O O . THR B 1 29 ? -3.451 -1.027 16.453 1 59.09 29 THR B O 1
ATOM 1590 N N . ALA B 1 30 ? -1.925 -2.186 15.617 1 67.62 30 ALA B N 1
ATOM 1591 C CA . ALA B 1 30 ? -0.873 -1.323 16.156 1 67.62 30 ALA B CA 1
ATOM 1592 C C . ALA B 1 30 ? -1.12 0.136 15.773 1 67.62 30 ALA B C 1
ATOM 1594 O O . ALA B 1 30 ? -1.499 0.437 14.641 1 67.62 30 ALA B O 1
ATOM 1595 N N . ARG B 1 31 ? -1.08 0.88 16.734 1 89.44 31 ARG B N 1
ATOM 1596 C CA . ARG B 1 31 ? -1.328 2.299 16.484 1 89.44 31 ARG B CA 1
ATOM 1597 C C . ARG B 1 31 ? -0.063 3.002 16.016 1 89.44 31 ARG B C 1
ATOM 1599 O O . ARG B 1 31 ? -0.109 4.164 15.609 1 89.44 31 ARG B O 1
ATOM 1606 N N . ARG B 1 32 ? 0.999 2.197 15.992 1 94.44 32 ARG B N 1
ATOM 1607 C CA . ARG B 1 32 ? 2.248 2.732 15.461 1 94.44 32 ARG B CA 1
ATOM 1608 C C . ARG B 1 32 ? 2.822 1.817 14.383 1 94.44 32 ARG B C 1
ATOM 1610 O O . ARG B 1 32 ? 2.814 0.593 14.531 1 94.44 32 ARG B O 1
ATOM 1617 N N . ASP B 1 33 ? 3.277 2.367 13.438 1 93.62 33 ASP B N 1
ATOM 1618 C CA . ASP B 1 33 ? 3.924 1.646 12.344 1 93.62 33 ASP B CA 1
ATOM 1619 C C . ASP B 1 33 ? 5.301 1.132 12.758 1 93.62 33 ASP B C 1
ATOM 1621 O O . ASP B 1 33 ? 6.168 1.916 13.148 1 93.62 33 ASP B O 1
ATOM 1625 N N . PRO B 1 34 ? 5.539 -0.082 12.602 1 89.75 34 PRO B N 1
ATOM 1626 C CA . PRO B 1 34 ? 6.77 -0.647 13.156 1 89.75 34 PRO B CA 1
ATOM 1627 C C . PRO B 1 34 ? 8.016 -0.204 12.398 1 89.75 34 PRO B C 1
ATOM 1629 O O . PRO B 1 34 ? 9.117 -0.189 12.961 1 89.75 34 PRO B O 1
ATOM 1632 N N . LEU B 1 35 ? 7.918 0.174 11.18 1 93.12 35 LEU B N 1
ATOM 1633 C CA . LEU B 1 35 ? 9.086 0.571 10.398 1 93.12 35 LEU B CA 1
ATOM 1634 C C . LEU B 1 35 ? 9.5 2 10.734 1 93.12 35 LEU B C 1
ATOM 1636 O O . LEU B 1 35 ? 10.695 2.305 10.812 1 93.12 35 LEU B O 1
ATOM 1640 N N . THR B 1 36 ? 8.555 2.828 11.008 1 97.56 36 THR B N 1
ATOM 1641 C CA . THR B 1 36 ? 8.859 4.254 11.047 1 97.56 36 THR B CA 1
ATOM 1642 C C . THR B 1 36 ? 8.57 4.828 12.43 1 97.56 36 THR B C 1
ATOM 1644 O O . THR B 1 36 ? 9.016 5.93 12.758 1 97.56 36 THR B O 1
ATOM 1647 N N . GLY B 1 37 ? 7.711 4.172 13.18 1 96.12 37 GLY B N 1
ATOM 1648 C CA . GLY B 1 37 ? 7.262 4.688 14.461 1 96.12 37 GLY B CA 1
ATOM 1649 C C . GLY B 1 37 ? 6.117 5.676 14.336 1 96.12 37 GLY B C 1
ATOM 1650 O O . GLY B 1 37 ? 5.551 6.109 15.344 1 96.12 37 GLY B O 1
ATOM 1651 N N . LEU B 1 38 ? 5.75 6.043 13.156 1 97.94 38 LEU B N 1
ATOM 1652 C CA . LEU B 1 38 ? 4.625 6.945 12.945 1 97.94 38 LEU B CA 1
ATOM 1653 C C . LEU B 1 38 ? 3.307 6.262 13.297 1 97.94 38 LEU B C 1
ATOM 1655 O O . LEU B 1 38 ? 3.262 5.039 13.469 1 97.94 38 LEU B O 1
ATOM 1659 N N . HIS B 1 39 ? 2.293 7.109 13.508 1 96.5 39 HIS B N 1
ATOM 1660 C CA . HIS B 1 39 ? 0.971 6.52 13.68 1 96.5 39 HIS B CA 1
ATOM 1661 C C . HIS B 1 39 ? 0.566 5.715 12.453 1 96.5 39 HIS B C 1
ATOM 1663 O O . HIS B 1 39 ? 0.915 6.078 11.32 1 96.5 39 HIS B O 1
ATOM 1669 N N . THR B 1 40 ? -0.137 4.625 12.727 1 94.69 40 THR B N 1
ATOM 1670 C CA . THR B 1 40 ? -0.85 3.934 11.664 1 94.69 40 THR B CA 1
ATOM 1671 C C . THR B 1 40 ? -2.104 4.703 11.258 1 94.69 40 THR B C 1
ATOM 1673 O O . THR B 1 40 ? -2.441 5.715 11.883 1 94.69 40 THR B O 1
ATOM 1676 N N . ARG B 1 41 ? -2.773 4.246 10.258 1 92.5 41 ARG B N 1
ATOM 1677 C CA . ARG B 1 41 ? -4.031 4.863 9.852 1 92.5 41 ARG B CA 1
ATOM 1678 C C . ARG B 1 41 ? -5.004 4.953 11.023 1 92.5 41 ARG B C 1
ATOM 1680 O O . ARG B 1 41 ? -5.609 6.004 11.25 1 92.5 41 ARG B O 1
ATOM 1687 N N . ASP B 1 42 ? -5.109 3.855 11.742 1 89.06 42 ASP B N 1
ATOM 1688 C CA . ASP B 1 42 ? -6.027 3.826 12.875 1 89.06 42 ASP B CA 1
ATOM 1689 C C . ASP B 1 42 ? -5.586 4.797 13.961 1 89.06 42 ASP B C 1
ATOM 1691 O O . ASP B 1 42 ? -6.406 5.512 14.539 1 89.06 42 ASP B O 1
ATOM 1695 N N . GLY B 1 43 ? -4.32 4.73 14.195 1 91.75 43 GLY B N 1
ATOM 1696 C CA . GLY B 1 43 ? -3.793 5.656 15.188 1 91.75 43 GLY B CA 1
ATOM 1697 C C . GLY B 1 43 ? -3.982 7.113 14.797 1 91.75 43 GLY B C 1
ATOM 1698 O O . GLY B 1 43 ? -4.336 7.941 15.641 1 91.75 43 GLY B O 1
ATOM 1699 N N . PHE B 1 44 ? -3.748 7.371 13.609 1 94.81 44 PHE B N 1
ATOM 1700 C CA . PHE B 1 44 ? -3.92 8.719 13.07 1 94.81 44 PHE B CA 1
ATOM 1701 C C . PHE B 1 44 ? -5.367 9.172 13.203 1 94.81 44 PHE B C 1
ATOM 1703 O O . PHE B 1 44 ? -5.633 10.273 13.688 1 94.81 44 PHE B O 1
ATOM 1710 N N . THR B 1 45 ? -6.266 8.375 12.781 1 90 45 THR B N 1
ATOM 1711 C CA . THR B 1 45 ? -7.688 8.695 12.805 1 90 45 THR B CA 1
ATOM 1712 C C . THR B 1 45 ? -8.156 8.961 14.234 1 90 45 THR B C 1
ATOM 1714 O O . THR B 1 45 ? -8.906 9.914 14.477 1 90 45 THR B O 1
ATOM 1717 N N . ALA B 1 46 ? -7.734 8.195 15.141 1 88.06 46 ALA B N 1
ATOM 1718 C CA . ALA B 1 46 ? -8.133 8.328 16.531 1 88.06 46 ALA B CA 1
ATOM 1719 C C . ALA B 1 46 ? -7.672 9.664 17.109 1 88.06 46 ALA B C 1
ATOM 1721 O O . ALA B 1 46 ? -8.383 10.281 17.906 1 88.06 46 ALA B O 1
ATOM 1722 N N . ARG B 1 47 ? -6.57 10.109 16.641 1 88.62 47 ARG B N 1
ATOM 1723 C CA . ARG B 1 47 ? -5.973 11.297 17.25 1 88.62 47 ARG B CA 1
ATOM 1724 C C . ARG B 1 47 ? -6.328 12.547 16.453 1 88.62 47 ARG B C 1
ATOM 1726 O O . ARG B 1 47 ? -6.465 13.633 17.016 1 88.62 47 ARG B O 1
ATOM 1733 N N . ALA B 1 48 ? -6.406 12.367 15.234 1 88.38 48 ALA B N 1
ATOM 1734 C CA . ALA B 1 48 ? -6.621 13.508 14.352 1 88.38 48 ALA B CA 1
ATOM 1735 C C . ALA B 1 48 ? -7.977 14.164 14.617 1 88.38 48 ALA B C 1
ATOM 1737 O O . ALA B 1 48 ? -8.117 15.383 14.5 1 88.38 48 ALA B O 1
ATOM 1738 N N . HIS B 1 49 ? -8.914 13.375 14.93 1 79.81 49 HIS B N 1
ATOM 1739 C CA . HIS B 1 49 ? -10.25 13.898 15.18 1 79.81 49 HIS B CA 1
ATOM 1740 C C . HIS B 1 49 ? -10.227 14.953 16.281 1 79.81 49 HIS B C 1
ATOM 1742 O O . HIS B 1 49 ? -10.867 16 16.172 1 79.81 49 HIS B O 1
ATOM 1748 N N . ARG B 1 50 ? -9.445 14.75 17.234 1 78.5 50 ARG B N 1
ATOM 1749 C CA . ARG B 1 50 ? -9.375 15.68 18.359 1 78.5 50 ARG B CA 1
ATOM 1750 C C . ARG B 1 50 ? -8.711 16.984 17.953 1 78.5 50 ARG B C 1
ATOM 1752 O O . ARG B 1 50 ? -9.164 18.062 18.328 1 78.5 50 ARG B O 1
ATOM 1759 N N . LEU B 1 51 ? -7.719 16.906 17.125 1 78.5 51 LEU B N 1
ATOM 1760 C CA . LEU B 1 51 ? -6.977 18.094 16.719 1 78.5 51 LEU B CA 1
ATOM 1761 C C . LEU B 1 51 ? -7.801 18.938 15.75 1 78.5 51 LEU B C 1
ATOM 1763 O O . LEU B 1 51 ? -7.742 20.172 15.797 1 78.5 51 LEU B O 1
ATOM 1767 N N . THR B 1 52 ? -8.531 18.297 14.961 1 78.5 52 THR B N 1
ATOM 1768 C CA . THR B 1 52 ? -9.352 19 13.977 1 78.5 52 THR B CA 1
ATOM 1769 C C . THR B 1 52 ? -10.43 19.844 14.664 1 78.5 52 THR B C 1
ATOM 1771 O O . THR B 1 52 ? -10.789 20.922 14.188 1 78.5 52 THR B O 1
ATOM 1774 N N . GLN B 1 53 ? -10.82 19.438 15.773 1 79.44 53 GLN B N 1
ATOM 1775 C CA . GLN B 1 53 ? -11.922 20.094 16.453 1 79.44 53 GLN B CA 1
ATOM 1776 C C . GLN B 1 53 ? -11.422 21.25 17.328 1 79.44 53 GLN B C 1
ATOM 1778 O O . GLN B 1 53 ? -12.133 22.234 17.531 1 79.44 53 GLN B O 1
ATOM 1783 N N . ARG B 1 54 ? -10.234 21.234 17.703 1 82.12 54 ARG B N 1
ATOM 1784 C CA . ARG B 1 54 ? -9.734 22.203 18.672 1 82.12 54 ARG B CA 1
ATOM 1785 C C . ARG B 1 54 ? -9.375 23.516 18 1 82.12 54 ARG B C 1
ATOM 1787 O O . ARG B 1 54 ? -9.648 24.594 18.531 1 82.12 54 ARG B O 1
ATOM 1794 N N . ARG B 1 55 ? -8.75 23.531 16.844 1 86.69 55 ARG B N 1
ATOM 1795 C CA . ARG B 1 55 ? -8.328 24.734 16.141 1 86.69 55 ARG B CA 1
ATOM 1796 C C . ARG B 1 55 ? -8.547 24.594 14.641 1 86.69 55 ARG B C 1
ATOM 1798 O O . ARG B 1 55 ? -7.594 24.703 13.859 1 86.69 55 ARG B O 1
ATOM 1805 N N . PRO B 1 56 ? -9.711 24.438 14.25 1 85.31 56 PRO B N 1
ATOM 1806 C CA . PRO B 1 56 ? -9.977 24.172 12.836 1 85.31 56 PRO B CA 1
ATOM 1807 C C . PRO B 1 56 ? -9.461 25.266 11.914 1 85.31 56 PRO B C 1
ATOM 1809 O O . PRO B 1 56 ? -9.031 24.984 10.789 1 85.31 56 PRO B O 1
ATOM 1812 N N . GLY B 1 57 ? -9.383 26.438 12.336 1 90.94 57 GLY B N 1
ATOM 1813 C CA . GLY B 1 57 ? -8.969 27.562 11.5 1 90.94 57 GLY B CA 1
ATOM 1814 C C . GLY B 1 57 ? -7.484 27.562 11.195 1 90.94 57 GLY B C 1
ATOM 1815 O O . GLY B 1 57 ? -7.035 28.219 10.266 1 90.94 57 GLY B O 1
ATOM 1816 N N . ARG B 1 58 ? -6.738 26.812 11.984 1 94.06 58 ARG B N 1
ATOM 1817 C CA . ARG B 1 58 ? -5.285 26.797 11.82 1 94.06 58 ARG B CA 1
ATOM 1818 C C . ARG B 1 58 ? -4.785 25.406 11.453 1 94.06 58 ARG B C 1
ATOM 1820 O O . ARG B 1 58 ? -3.582 25.203 11.281 1 94.06 58 ARG B O 1
ATOM 1827 N N . THR B 1 59 ? -5.715 24.484 11.367 1 95.5 59 THR B N 1
ATOM 1828 C CA . THR B 1 59 ? -5.348 23.078 11.18 1 95.5 59 THR B CA 1
ATOM 1829 C C . THR B 1 59 ? -5.445 22.688 9.711 1 95.5 59 THR B C 1
ATOM 1831 O O . THR B 1 59 ? -6.398 23.062 9.023 1 95.5 59 THR B O 1
ATOM 1834 N N . SER B 1 60 ? -4.406 22.047 9.219 1 97.06 60 SER B N 1
ATOM 1835 C CA . SER B 1 60 ? -4.422 21.469 7.875 1 97.06 60 SER B CA 1
ATOM 1836 C C . SER B 1 60 ? -4.121 19.969 7.914 1 97.06 60 SER B C 1
ATOM 1838 O O . SER B 1 60 ? -3.398 19.5 8.789 1 97.06 60 SER B O 1
ATOM 1840 N N . VAL B 1 61 ? -4.727 19.328 7.004 1 97.12 61 VAL B N 1
ATOM 1841 C CA . VAL B 1 61 ? -4.422 17.922 6.762 1 97.12 61 VAL B CA 1
ATOM 1842 C C . VAL B 1 61 ? -3.604 17.797 5.48 1 97.12 61 VAL B C 1
ATOM 1844 O O . VAL B 1 61 ? -3.918 18.422 4.465 1 97.12 61 VAL B O 1
ATOM 1847 N N . LEU B 1 62 ? -2.566 17.047 5.613 1 98.06 62 LEU B N 1
ATOM 1848 C CA . LEU B 1 62 ? -1.711 16.781 4.461 1 98.06 62 LEU B CA 1
ATOM 1849 C C . LEU B 1 62 ? -1.762 15.312 4.066 1 98.06 62 LEU B C 1
ATOM 1851 O O . LEU B 1 62 ? -1.881 14.438 4.926 1 98.06 62 LEU B O 1
ATOM 1855 N N . LEU B 1 63 ? -1.676 15.07 2.803 1 97.94 63 LEU B N 1
ATOM 1856 C CA . LEU B 1 63 ? -1.393 13.758 2.23 1 97.94 63 LEU B CA 1
ATOM 1857 C C . LEU B 1 63 ? -0.097 13.781 1.427 1 97.94 63 LEU B C 1
ATOM 1859 O O . LEU B 1 63 ? 0.148 14.719 0.665 1 97.94 63 LEU B O 1
ATOM 1863 N N . ILE B 1 64 ? 0.71 12.758 1.674 1 98.12 64 ILE B N 1
ATOM 1864 C CA . ILE B 1 64 ? 2.021 12.664 1.041 1 98.12 64 ILE B CA 1
ATOM 1865 C C . ILE B 1 64 ? 2.182 11.297 0.383 1 98.12 64 ILE B C 1
ATOM 1867 O O . ILE B 1 64 ? 1.811 10.273 0.962 1 98.12 64 ILE B O 1
ATOM 1871 N N . ASP B 1 65 ? 2.689 11.266 -0.764 1 97.31 65 ASP B N 1
ATOM 1872 C CA . ASP B 1 65 ? 2.973 10.039 -1.496 1 97.31 65 ASP B CA 1
ATOM 1873 C C . ASP B 1 65 ? 4.379 10.062 -2.09 1 97.31 65 ASP B C 1
ATOM 1875 O O . ASP B 1 65 ? 4.793 11.062 -2.678 1 97.31 65 ASP B O 1
ATOM 1879 N N . LEU B 1 66 ? 5.094 8.992 -1.91 1 97.44 66 LEU B N 1
ATOM 1880 C CA . LEU B 1 66 ? 6.426 8.914 -2.498 1 97.44 66 LEU B CA 1
ATOM 1881 C C . LEU B 1 66 ? 6.344 8.758 -4.016 1 97.44 66 LEU B C 1
ATOM 1883 O O . LEU B 1 66 ? 5.559 7.953 -4.52 1 97.44 66 LEU B O 1
ATOM 1887 N N . ASP B 1 67 ? 7.148 9.516 -4.695 1 95.62 67 ASP B N 1
ATOM 1888 C CA . ASP B 1 67 ? 7.188 9.445 -6.152 1 95.62 67 ASP B CA 1
ATOM 1889 C C . ASP B 1 67 ? 8.07 8.297 -6.621 1 95.62 67 ASP B C 1
ATOM 1891 O O . ASP B 1 67 ? 9.188 8.125 -6.129 1 95.62 67 ASP B O 1
ATOM 1895 N N . ASP B 1 68 ? 7.543 7.477 -7.598 1 93.31 68 ASP B N 1
ATOM 1896 C CA . ASP B 1 68 ? 8.297 6.426 -8.273 1 93.31 68 ASP B CA 1
ATOM 1897 C C . ASP B 1 68 ? 8.859 5.422 -7.266 1 93.31 68 ASP B C 1
ATOM 1899 O O . ASP B 1 68 ? 9.984 4.953 -7.41 1 93.31 68 ASP B O 1
ATOM 1903 N N . PHE B 1 69 ? 8.078 5.141 -6.273 1 95.25 69 PHE B N 1
ATOM 1904 C CA . PHE B 1 69 ? 8.562 4.301 -5.184 1 95.25 69 PHE B CA 1
ATOM 1905 C C . PHE B 1 69 ? 8.742 2.859 -5.648 1 95.25 69 PHE B C 1
ATOM 1907 O O . PHE B 1 69 ? 9.711 2.197 -5.266 1 95.25 69 PHE B O 1
ATOM 1914 N N . LYS B 1 70 ? 7.828 2.377 -6.387 1 90.81 70 LYS B N 1
ATOM 1915 C CA . LYS B 1 70 ? 7.988 1.038 -6.945 1 90.81 70 LYS B CA 1
ATOM 1916 C C . LYS B 1 70 ? 9.273 0.931 -7.758 1 90.81 70 LYS B C 1
ATOM 1918 O O . LYS B 1 70 ? 10.023 -0.038 -7.617 1 90.81 70 LYS B O 1
ATOM 1923 N N . ALA B 1 71 ? 9.523 1.882 -8.578 1 92.88 71 ALA B N 1
ATOM 1924 C CA . ALA B 1 71 ? 10.75 1.891 -9.367 1 92.88 71 ALA B CA 1
ATOM 1925 C C . ALA B 1 71 ? 11.984 1.89 -8.477 1 92.88 71 ALA B C 1
ATOM 1927 O O . ALA B 1 71 ? 12.984 1.242 -8.789 1 92.88 71 ALA B O 1
ATOM 1928 N N . THR B 1 72 ? 11.938 2.639 -7.414 1 95.31 72 THR B N 1
ATOM 1929 C CA . THR B 1 72 ? 13.031 2.652 -6.441 1 95.31 72 THR B CA 1
ATOM 1930 C C . THR B 1 72 ? 13.273 1.252 -5.887 1 95.31 72 THR B C 1
ATOM 1932 O O . THR B 1 72 ? 14.414 0.784 -5.852 1 95.31 72 THR B O 1
ATOM 1935 N N . ASN B 1 73 ? 12.234 0.579 -5.461 1 92.62 73 ASN B N 1
ATOM 1936 C CA . ASN B 1 73 ? 12.352 -0.783 -4.953 1 92.62 73 ASN B CA 1
ATOM 1937 C C . ASN B 1 73 ? 12.914 -1.73 -6.008 1 92.62 73 ASN B C 1
ATOM 1939 O O . ASN B 1 73 ? 13.781 -2.555 -5.707 1 92.62 73 ASN B O 1
ATOM 1943 N N . ASP B 1 74 ? 12.383 -1.576 -7.207 1 89.56 74 ASP B N 1
ATOM 1944 C CA . ASP B 1 74 ? 12.797 -2.453 -8.297 1 89.56 74 ASP B CA 1
ATOM 1945 C C . ASP B 1 74 ? 14.281 -2.268 -8.617 1 89.56 74 ASP B C 1
ATOM 1947 O O . ASP B 1 74 ? 14.977 -3.23 -8.953 1 89.56 74 ASP B O 1
ATOM 1951 N N . THR B 1 75 ? 14.711 -1.081 -8.57 1 93.19 75 THR B N 1
ATOM 1952 C CA . THR B 1 75 ? 16.078 -0.742 -8.984 1 93.19 75 THR B CA 1
ATOM 1953 C C . THR B 1 75 ? 17.062 -1.022 -7.863 1 93.19 75 THR B C 1
ATOM 1955 O O . THR B 1 75 ? 18.141 -1.592 -8.102 1 93.19 75 THR B O 1
ATOM 1958 N N . TYR B 1 76 ? 16.672 -0.698 -6.645 1 94.31 76 TYR B N 1
ATOM 1959 C CA . TYR B 1 76 ? 17.672 -0.693 -5.578 1 94.31 76 TYR B CA 1
ATOM 1960 C C . TYR B 1 76 ? 17.359 -1.752 -4.531 1 94.31 76 TYR B C 1
ATOM 1962 O O . TYR B 1 76 ? 18.156 -1.992 -3.621 1 94.31 76 TYR B O 1
ATOM 1970 N N . GLY B 1 77 ? 16.188 -2.354 -4.586 1 91.5 77 GLY B N 1
ATOM 1971 C CA . GLY B 1 77 ? 15.766 -3.361 -3.631 1 91.5 77 GLY B CA 1
ATOM 1972 C C . GLY B 1 77 ? 14.859 -2.812 -2.551 1 91.5 77 GLY B C 1
ATOM 1973 O O . GLY B 1 77 ? 14.859 -1.609 -2.283 1 91.5 77 GLY B O 1
ATOM 1974 N N . HIS B 1 78 ? 14.188 -3.695 -1.82 1 91 78 HIS B N 1
ATOM 1975 C CA . HIS B 1 78 ? 13.195 -3.299 -0.827 1 91 78 HIS B CA 1
ATOM 1976 C C . HIS B 1 78 ? 13.859 -2.682 0.399 1 91 78 HIS B C 1
ATOM 1978 O O . HIS B 1 78 ? 13.281 -1.802 1.045 1 91 78 HIS B O 1
ATOM 1984 N N . ALA B 1 79 ? 14.984 -3.158 0.686 1 93.62 79 ALA B N 1
ATOM 1985 C CA . ALA B 1 79 ? 15.695 -2.549 1.806 1 93.62 79 ALA B CA 1
ATOM 1986 C C . ALA B 1 79 ? 15.984 -1.076 1.534 1 93.62 79 ALA B C 1
ATOM 1988 O O . ALA B 1 79 ? 15.922 -0.247 2.445 1 93.62 79 ALA B O 1
ATOM 1989 N N . ALA B 1 80 ? 16.312 -0.741 0.311 1 96.44 80 ALA B N 1
ATOM 1990 C CA . ALA B 1 80 ? 16.5 0.652 -0.087 1 96.44 80 ALA B CA 1
ATOM 1991 C C . ALA B 1 80 ? 15.195 1.431 0.021 1 96.44 80 ALA B C 1
ATOM 1993 O O . ALA B 1 80 ? 15.18 2.57 0.494 1 96.44 80 ALA B O 1
ATOM 1994 N N . GLY B 1 81 ? 14.18 0.835 -0.412 1 96.94 81 GLY B N 1
ATOM 1995 C CA . GLY B 1 81 ? 12.867 1.437 -0.243 1 96.94 81 GLY B CA 1
ATOM 1996 C C . GLY B 1 81 ? 12.523 1.731 1.206 1 96.94 81 GLY B C 1
ATOM 1997 O O . GLY B 1 81 ? 11.984 2.797 1.519 1 96.94 81 GLY B O 1
ATOM 1998 N N . ASP B 1 82 ? 12.875 0.812 2.105 1 96.5 82 ASP B N 1
ATOM 1999 C CA . ASP B 1 82 ? 12.648 1.01 3.535 1 96.5 82 ASP B CA 1
ATOM 2000 C C . ASP B 1 82 ? 13.406 2.232 4.047 1 96.5 82 ASP B C 1
ATOM 2002 O O . ASP B 1 82 ? 12.906 2.967 4.898 1 96.5 82 ASP B O 1
ATOM 2006 N N . ALA B 1 83 ? 14.562 2.354 3.529 1 97.88 83 ALA B N 1
ATOM 2007 C CA . ALA B 1 83 ? 15.352 3.516 3.92 1 97.88 83 ALA B CA 1
ATOM 2008 C C . ALA B 1 83 ? 14.672 4.812 3.49 1 97.88 83 ALA B C 1
ATOM 2010 O O . ALA B 1 83 ? 14.656 5.793 4.238 1 97.88 83 ALA B O 1
ATOM 2011 N N . VAL B 1 84 ? 14.117 4.832 2.33 1 98.5 84 VAL B N 1
ATOM 2012 C CA . VAL B 1 84 ? 13.422 6.008 1.823 1 98.5 84 VAL B CA 1
ATOM 2013 C C . VAL B 1 84 ? 12.188 6.281 2.672 1 98.5 84 VAL B C 1
ATOM 2015 O O . VAL B 1 84 ? 11.922 7.426 3.045 1 98.5 84 VAL B O 1
ATOM 2018 N N . ILE B 1 85 ? 11.484 5.246 2.996 1 98.44 85 ILE B N 1
ATOM 2019 C CA . ILE B 1 85 ? 10.297 5.359 3.836 1 98.44 85 ILE B CA 1
ATOM 2020 C C . ILE B 1 85 ? 10.672 5.953 5.191 1 98.44 85 ILE B C 1
ATOM 2022 O O . ILE B 1 85 ? 10.039 6.898 5.664 1 98.44 85 ILE B O 1
ATOM 2026 N N . THR B 1 86 ? 11.672 5.422 5.75 1 98.56 86 THR B N 1
ATOM 2027 C CA . THR B 1 86 ? 12.094 5.852 7.078 1 98.56 86 THR B CA 1
ATOM 2028 C C . THR B 1 86 ? 12.562 7.305 7.055 1 98.56 86 THR B C 1
ATOM 2030 O O . THR B 1 86 ? 12.195 8.094 7.93 1 98.56 86 THR B O 1
ATOM 2033 N N . ALA B 1 87 ? 13.328 7.656 6.043 1 98.62 87 ALA B N 1
ATOM 2034 C CA . ALA B 1 87 ? 13.781 9.039 5.91 1 98.62 87 ALA B CA 1
ATOM 2035 C C . ALA B 1 87 ? 12.594 9.992 5.758 1 98.62 87 ALA B C 1
ATOM 2037 O O . ALA B 1 87 ? 12.57 11.062 6.371 1 98.62 87 ALA B O 1
ATOM 2038 N N . THR B 1 88 ? 11.695 9.609 4.965 1 98.62 88 THR B N 1
ATOM 2039 C CA . THR B 1 88 ? 10.492 10.422 4.762 1 98.62 88 THR B CA 1
ATOM 2040 C C . THR B 1 88 ? 9.742 10.609 6.078 1 98.62 88 THR B C 1
ATOM 2042 O O . THR B 1 88 ? 9.328 11.719 6.41 1 98.62 88 THR B O 1
ATOM 2045 N N . ALA B 1 89 ? 9.602 9.531 6.797 1 98.75 89 ALA B N 1
ATOM 2046 C CA . ALA B 1 89 ? 8.914 9.57 8.086 1 98.75 89 ALA B CA 1
ATOM 2047 C C . ALA B 1 89 ? 9.625 10.508 9.055 1 98.75 89 ALA B C 1
ATOM 2049 O O . ALA B 1 89 ? 8.977 11.32 9.727 1 98.75 89 ALA B O 1
ATOM 2050 N N . ASP B 1 90 ? 10.883 10.391 9.109 1 98.75 90 ASP B N 1
ATOM 2051 C CA . ASP B 1 90 ? 11.672 11.227 10.008 1 98.75 90 ASP B CA 1
ATOM 2052 C C . ASP B 1 90 ? 11.531 12.703 9.648 1 98.75 90 ASP B C 1
ATOM 2054 O O . ASP B 1 90 ? 11.336 13.547 10.523 1 98.75 90 ASP B O 1
ATOM 2058 N N . ARG B 1 91 ? 11.656 12.984 8.398 1 98.75 91 ARG B N 1
ATOM 2059 C CA . ARG B 1 91 ? 11.547 14.352 7.91 1 98.75 91 ARG B CA 1
ATOM 2060 C C . ARG B 1 91 ? 10.164 14.93 8.195 1 98.75 91 ARG B C 1
ATOM 2062 O O . ARG B 1 91 ? 10.039 16.062 8.641 1 98.75 91 ARG B O 1
ATOM 2069 N N . LEU B 1 92 ? 9.172 14.188 7.977 1 98.75 92 LEU B N 1
ATOM 2070 C CA . LEU B 1 92 ? 7.797 14.609 8.211 1 98.75 92 LEU B CA 1
ATOM 2071 C C . LEU B 1 92 ? 7.543 14.828 9.703 1 98.75 92 LEU B C 1
ATOM 2073 O O . LEU B 1 92 ? 6.914 15.812 10.086 1 98.75 92 LEU B O 1
ATOM 2077 N N . SER B 1 93 ? 8 13.906 10.492 1 98.5 93 SER B N 1
ATOM 2078 C CA . SER B 1 93 ? 7.848 14.016 11.938 1 98.5 93 SER B CA 1
ATOM 2079 C C . SER B 1 93 ? 8.523 15.273 12.477 1 98.5 93 SER B C 1
ATOM 2081 O O . SER B 1 93 ? 7.953 15.992 13.297 1 98.5 93 SER B O 1
ATOM 2083 N N . ALA B 1 94 ? 9.719 15.469 12 1 98.38 94 ALA B N 1
ATOM 2084 C CA . ALA B 1 94 ? 10.453 16.656 12.422 1 98.38 94 ALA B CA 1
ATOM 2085 C C . ALA B 1 94 ? 9.719 17.938 12.008 1 98.38 94 ALA B C 1
ATOM 2087 O O . ALA B 1 94 ? 9.672 18.906 12.773 1 98.38 94 ALA B O 1
ATOM 2088 N N . TRP B 1 95 ? 9.211 17.922 10.867 1 98.38 95 TRP B N 1
ATOM 2089 C CA . TRP B 1 95 ? 8.484 19.078 10.344 1 98.38 95 TRP B CA 1
ATOM 2090 C C . TRP B 1 95 ? 7.219 19.328 11.156 1 98.38 95 TRP B C 1
ATOM 2092 O O . TRP B 1 95 ? 6.875 20.484 11.438 1 98.38 95 TRP B O 1
ATOM 2102 N N . CYS B 1 96 ? 6.539 18.312 11.539 1 97.44 96 CYS B N 1
ATOM 2103 C CA . CYS B 1 96 ? 5.348 18.453 12.367 1 97.44 96 CYS B CA 1
ATOM 2104 C C . CYS B 1 96 ? 5.699 19 13.742 1 97.44 96 CYS B C 1
ATOM 2106 O O . CYS B 1 96 ? 5.02 19.891 14.25 1 97.44 96 CYS B O 1
ATOM 2108 N N . GLY B 1 97 ? 6.742 18.344 14.297 1 95.75 97 GLY B N 1
ATOM 2109 C CA . GLY B 1 97 ? 7.125 18.75 15.641 1 95.75 97 GLY B CA 1
ATOM 2110 C C . GLY B 1 97 ? 6 18.609 16.656 1 95.75 97 GLY B C 1
ATOM 2111 O O . GLY B 1 97 ? 5.328 17.578 16.703 1 95.75 97 GLY B O 1
ATOM 2112 N N . ARG B 1 98 ? 5.801 19.641 17.469 1 93.5 98 ARG B N 1
ATOM 2113 C CA . ARG B 1 98 ? 4.797 19.609 18.531 1 93.5 98 ARG B CA 1
ATOM 2114 C C . ARG B 1 98 ? 3.461 20.156 18.031 1 93.5 98 ARG B C 1
ATOM 2116 O O . ARG B 1 98 ? 2.465 20.125 18.766 1 93.5 98 ARG B O 1
ATOM 2123 N N . THR B 1 99 ? 3.398 20.531 16.812 1 92.81 99 THR B N 1
ATOM 2124 C CA . THR B 1 99 ? 2.205 21.219 16.328 1 92.81 99 THR B CA 1
ATOM 2125 C C . THR B 1 99 ? 1.317 20.266 15.539 1 92.81 99 THR B C 1
ATOM 2127 O O . THR B 1 99 ? 0.298 20.672 14.984 1 92.81 99 THR B O 1
ATOM 2130 N N . GLY B 1 100 ? 1.784 19 15.445 1 95.44 100 GLY B N 1
ATOM 2131 C CA . GLY B 1 100 ? 1.001 18.078 14.641 1 95.44 100 GLY B CA 1
ATOM 2132 C C . GLY B 1 100 ? 1.367 16.625 14.867 1 95.44 100 GLY B C 1
ATOM 2133 O O . GLY B 1 100 ? 2.133 16.312 15.781 1 95.44 100 GLY B O 1
ATOM 2134 N N . ILE B 1 101 ? 0.697 15.805 14.141 1 96 101 ILE B N 1
ATOM 2135 C CA . ILE B 1 101 ? 0.964 14.367 14.164 1 96 101 ILE B CA 1
ATOM 2136 C C . ILE B 1 101 ? 1.115 13.852 12.742 1 96 101 ILE B C 1
ATOM 2138 O O . ILE B 1 101 ? 0.463 14.344 11.82 1 96 101 ILE B O 1
ATOM 2142 N N . ALA B 1 102 ? 1.963 12.914 12.609 1 98.06 102 ALA B N 1
ATOM 2143 C CA . ALA B 1 102 ? 2.23 12.281 11.32 1 98.06 102 ALA B CA 1
ATOM 2144 C C . ALA B 1 102 ? 1.872 10.797 11.359 1 98.06 102 ALA B C 1
ATOM 2146 O O . ALA B 1 102 ? 1.879 10.18 12.43 1 98.06 102 ALA B O 1
ATOM 2147 N N . ALA B 1 103 ? 1.583 10.297 10.195 1 98.25 103 ALA B N 1
ATOM 2148 C CA . ALA B 1 103 ? 1.183 8.898 10.07 1 98.25 103 ALA B CA 1
ATOM 2149 C C . ALA B 1 103 ? 1.677 8.297 8.758 1 98.25 103 ALA B C 1
ATOM 2151 O O . ALA B 1 103 ? 1.925 9.023 7.793 1 98.25 103 ALA B O 1
ATOM 2152 N N . ARG B 1 104 ? 1.901 7.027 8.758 1 97.62 104 ARG B N 1
ATOM 2153 C CA . ARG B 1 104 ? 2.031 6.238 7.535 1 97.62 104 ARG B CA 1
ATOM 2154 C C . ARG B 1 104 ? 0.757 5.445 7.258 1 97.62 104 ARG B C 1
ATOM 2156 O O . ARG B 1 104 ? 0.391 4.559 8.031 1 97.62 104 ARG B O 1
ATOM 2163 N N . LEU B 1 105 ? 0.078 5.762 6.16 1 94.5 105 LEU B N 1
ATOM 2164 C CA . LEU B 1 105 ? -1.24 5.207 5.871 1 94.5 105 LEU B CA 1
ATOM 2165 C C . LEU B 1 105 ? -1.122 3.896 5.102 1 94.5 105 LEU B C 1
ATOM 2167 O O . LEU B 1 105 ? -2.031 3.064 5.137 1 94.5 105 LEU B O 1
ATOM 2171 N N . GLY B 1 106 ? -0.08 3.758 4.402 1 90.88 106 GLY B N 1
ATOM 2172 C CA . GLY B 1 106 ? 0.196 2.609 3.555 1 90.88 106 GLY B CA 1
ATOM 2173 C C . GLY B 1 106 ? 1.663 2.471 3.195 1 90.88 106 GLY B C 1
ATOM 2174 O O . GLY B 1 106 ? 2.533 2.955 3.922 1 90.88 106 GLY B O 1
ATOM 2175 N N . GLY B 1 107 ? 1.943 1.69 2.225 1 91.75 107 GLY B N 1
ATOM 2176 C CA . GLY B 1 107 ? 3.332 1.426 1.882 1 91.75 107 GLY B CA 1
ATOM 2177 C C . GLY B 1 107 ? 4.125 2.686 1.593 1 91.75 107 GLY B C 1
ATOM 2178 O O . GLY B 1 107 ? 5.176 2.918 2.197 1 91.75 107 GLY B O 1
ATOM 2179 N N . ASP B 1 108 ? 3.639 3.52 0.746 1 96 108 ASP B N 1
ATOM 2180 C CA . ASP B 1 108 ? 4.359 4.727 0.347 1 96 108 ASP B CA 1
ATOM 2181 C C . ASP B 1 108 ? 3.529 5.977 0.611 1 96 108 ASP B C 1
ATOM 2183 O O . ASP B 1 108 ? 3.82 7.047 0.074 1 96 108 ASP B O 1
ATOM 2187 N N . GLU B 1 109 ? 2.477 5.832 1.389 1 97.12 109 GLU B N 1
ATOM 2188 C CA . GLU B 1 109 ? 1.549 6.934 1.635 1 97.12 109 GLU B CA 1
ATOM 2189 C C . GLU B 1 109 ? 1.604 7.383 3.092 1 97.12 109 GLU B C 1
ATOM 2191 O O . GLU B 1 109 ? 1.557 6.559 4.004 1 97.12 109 GLU B O 1
ATOM 2196 N N . PHE B 1 110 ? 1.688 8.719 3.297 1 98.5 110 PHE B N 1
ATOM 2197 C CA . PHE B 1 110 ? 1.757 9.344 4.613 1 98.5 110 PHE B CA 1
ATOM 2198 C C . PHE B 1 110 ? 0.696 10.43 4.758 1 98.5 110 PHE B C 1
ATOM 2200 O O . PHE B 1 110 ? 0.135 10.891 3.764 1 98.5 110 PHE B O 1
ATOM 2207 N N . ALA B 1 111 ? 0.415 10.766 5.965 1 98.31 111 ALA B N 1
ATOM 2208 C CA . ALA B 1 111 ? -0.486 11.867 6.273 1 98.31 111 ALA B CA 1
ATOM 2209 C C . ALA B 1 111 ? 0.016 12.664 7.477 1 98.31 111 ALA B C 1
ATOM 2211 O O . ALA B 1 111 ? 0.842 12.18 8.25 1 98.31 111 ALA B O 1
ATOM 2212 N N . ALA B 1 112 ? -0.447 13.867 7.594 1 98.19 112 ALA B N 1
ATOM 2213 C CA . ALA B 1 112 ? -0.191 14.703 8.766 1 98.19 112 ALA B CA 1
ATOM 2214 C C . ALA B 1 112 ? -1.365 15.633 9.039 1 98.19 112 ALA B C 1
ATOM 2216 O O . ALA B 1 112 ? -2.102 16 8.117 1 98.19 112 ALA B O 1
ATOM 2217 N N . ILE B 1 113 ? -1.565 15.906 10.203 1 97.25 113 ILE B N 1
ATOM 2218 C CA . ILE B 1 113 ? -2.434 16.984 10.656 1 97.25 113 ILE B CA 1
ATOM 2219 C C . ILE B 1 113 ? -1.629 17.969 11.492 1 97.25 113 ILE B C 1
ATOM 2221 O O . ILE B 1 113 ? -0.959 17.594 12.453 1 97.25 113 ILE B O 1
ATOM 2225 N N . VAL B 1 114 ? -1.617 19.203 11.109 1 96.5 114 VAL B N 1
ATOM 2226 C CA . VAL B 1 114 ? -0.638 20.125 11.68 1 96.5 114 VAL B CA 1
ATOM 2227 C C . VAL B 1 114 ? -1.209 21.547 11.695 1 96.5 114 VAL B C 1
ATOM 2229 O O . VAL B 1 114 ? -2.086 21.875 10.891 1 96.5 114 VAL B O 1
ATOM 2232 N N . LEU B 1 115 ? -0.76 22.328 12.586 1 95 115 LEU B N 1
ATOM 2233 C CA . LEU B 1 115 ? -1.128 23.734 12.68 1 95 115 LEU B CA 1
ATOM 2234 C C . LEU B 1 115 ? -0.273 24.578 11.742 1 95 115 LEU B C 1
ATOM 2236 O O . LEU B 1 115 ? 0.926 24.344 11.594 1 95 115 LEU B O 1
ATOM 2240 N N . ASP B 1 116 ? -0.872 25.547 11.031 1 95.06 116 ASP B N 1
ATOM 2241 C CA . ASP B 1 116 ? -0.213 26.609 10.281 1 95.06 116 ASP B CA 1
ATOM 2242 C C . ASP B 1 116 ? 0.676 26.047 9.18 1 95.06 116 ASP B C 1
ATOM 2244 O O . ASP B 1 116 ? 1.826 26.453 9.023 1 95.06 116 ASP B O 1
ATOM 2248 N N . ALA B 1 117 ? 0.192 25.078 8.469 1 95.88 117 ALA B N 1
ATOM 2249 C CA . ALA B 1 117 ? 0.955 24.328 7.473 1 95.88 117 ALA B CA 1
ATOM 2250 C C . ALA B 1 117 ? 1.247 25.188 6.246 1 95.88 117 ALA B C 1
ATOM 2252 O O . ALA B 1 117 ? 2.35 25.141 5.695 1 95.88 117 ALA B O 1
ATOM 2253 N N . PRO B 1 118 ? 0.336 26.078 5.758 1 94.94 118 PRO B N 1
ATOM 2254 C CA . PRO B 1 118 ? 0.538 26.719 4.461 1 94.94 118 PRO B CA 1
ATOM 2255 C C . PRO B 1 118 ? 1.842 27.516 4.395 1 94.94 118 PRO B C 1
ATOM 2257 O O . PRO B 1 118 ? 2.564 27.438 3.396 1 94.94 118 PRO B O 1
ATOM 2260 N N . ALA B 1 119 ? 2.174 28.125 5.406 1 94.75 119 ALA B N 1
ATOM 2261 C CA . ALA B 1 119 ? 3.381 28.953 5.406 1 94.75 119 ALA B CA 1
ATOM 2262 C C . ALA B 1 119 ? 4.637 28.094 5.473 1 94.75 119 ALA B C 1
ATOM 2264 O O . ALA B 1 119 ? 5.719 28.516 5.074 1 94.75 119 ALA B O 1
ATOM 2265 N N . ARG B 1 120 ? 4.496 26.875 5.945 1 97.19 120 ARG B N 1
ATOM 2266 C CA . ARG B 1 120 ? 5.633 26 6.195 1 97.19 120 ARG B CA 1
ATOM 2267 C C . ARG B 1 120 ? 5.785 24.969 5.078 1 97.19 120 ARG B C 1
ATOM 2269 O O . ARG B 1 120 ? 6.801 24.266 5.004 1 97.19 120 ARG B O 1
ATOM 2276 N N . LEU B 1 121 ? 4.918 24.922 4.168 1 97.25 121 LEU B N 1
ATOM 2277 C CA . LEU B 1 121 ? 4.797 23.859 3.186 1 97.25 121 LEU B CA 1
ATOM 2278 C C . LEU B 1 121 ? 5.992 23.844 2.238 1 97.25 121 LEU B C 1
ATOM 2280 O O . LEU B 1 121 ? 6.52 22.781 1.904 1 97.25 121 LEU B O 1
ATOM 2284 N N . PRO B 1 122 ? 6.445 25 1.73 1 96.88 122 PRO B N 1
ATOM 2285 C CA . PRO B 1 122 ? 7.617 24.984 0.85 1 96.88 122 PRO B CA 1
ATOM 2286 C C . PRO B 1 122 ? 8.828 24.312 1.493 1 96.88 122 PRO B C 1
ATOM 2288 O O . PRO B 1 122 ? 9.57 23.594 0.822 1 96.88 122 PRO B O 1
ATOM 2291 N N . GLY B 1 123 ? 9.031 24.531 2.752 1 97.75 123 GLY B N 1
ATOM 2292 C CA . GLY B 1 123 ? 10.117 23.875 3.469 1 97.75 123 GLY B CA 1
ATOM 2293 C C . GLY B 1 123 ? 9.977 22.375 3.537 1 97.75 123 GLY B C 1
ATOM 2294 O O . GLY B 1 123 ? 10.961 21.641 3.398 1 97.75 123 GLY B O 1
ATOM 2295 N N . LEU B 1 124 ? 8.773 21.938 3.732 1 98.31 124 LEU B N 1
ATOM 2296 C CA . LEU B 1 124 ? 8.531 20.5 3.752 1 98.31 124 LEU B CA 1
ATOM 2297 C C . LEU B 1 124 ? 8.844 19.875 2.396 1 98.31 124 LEU B C 1
ATOM 2299 O O . LEU B 1 124 ? 9.531 18.859 2.324 1 98.31 124 LEU B O 1
ATOM 2303 N N . ARG B 1 125 ? 8.312 20.453 1.373 1 97.12 125 ARG B N 1
ATOM 2304 C CA . ARG B 1 125 ? 8.539 19.953 0.026 1 97.12 125 ARG B CA 1
ATOM 2305 C C . ARG B 1 125 ? 10.031 19.859 -0.283 1 97.12 125 ARG B C 1
ATOM 2307 O O . ARG B 1 125 ? 10.508 18.875 -0.836 1 97.12 125 ARG B O 1
ATOM 2314 N N . ALA B 1 126 ? 10.727 20.906 0.085 1 97.81 126 ALA B N 1
ATOM 2315 C CA . ALA B 1 126 ? 12.172 20.922 -0.134 1 97.81 126 ALA B CA 1
ATOM 2316 C C . ALA B 1 126 ? 12.852 19.781 0.617 1 97.81 126 ALA B C 1
ATOM 2318 O O . ALA B 1 126 ? 13.727 19.109 0.07 1 97.81 126 ALA B O 1
ATOM 2319 N N . THR B 1 127 ? 12.477 19.562 1.842 1 98.06 127 THR B N 1
ATOM 2320 C CA . THR B 1 127 ? 13.102 18.531 2.68 1 98.06 127 THR B CA 1
ATOM 2321 C C . THR B 1 127 ? 12.781 17.141 2.156 1 98.06 127 THR B C 1
ATOM 2323 O O . THR B 1 127 ? 13.648 16.266 2.141 1 98.06 127 THR B O 1
ATOM 2326 N N . LEU B 1 128 ? 11.57 16.938 1.692 1 98.19 128 LEU B N 1
ATOM 2327 C CA . LEU B 1 128 ? 11.141 15.633 1.224 1 98.19 128 LEU B CA 1
ATOM 2328 C C . LEU B 1 128 ? 11.797 15.289 -0.108 1 98.19 128 LEU B C 1
ATOM 2330 O O . LEU B 1 128 ? 11.828 14.117 -0.506 1 98.19 128 LEU B O 1
ATOM 2334 N N . ASN B 1 129 ? 12.305 16.281 -0.784 1 97.31 129 ASN B N 1
ATOM 2335 C CA . ASN B 1 129 ? 12.914 16.062 -2.096 1 97.31 129 ASN B CA 1
ATOM 2336 C C . ASN B 1 129 ? 14.422 15.883 -1.993 1 97.31 129 ASN B C 1
ATOM 2338 O O . ASN B 1 129 ? 15.102 15.719 -3.008 1 97.31 129 ASN B O 1
ATOM 2342 N N . GLN B 1 130 ? 14.938 15.844 -0.844 1 97.94 130 GLN B N 1
ATOM 2343 C CA . GLN B 1 130 ? 16.359 15.594 -0.65 1 97.94 130 GLN B CA 1
ATOM 2344 C C . GLN B 1 130 ? 16.688 14.117 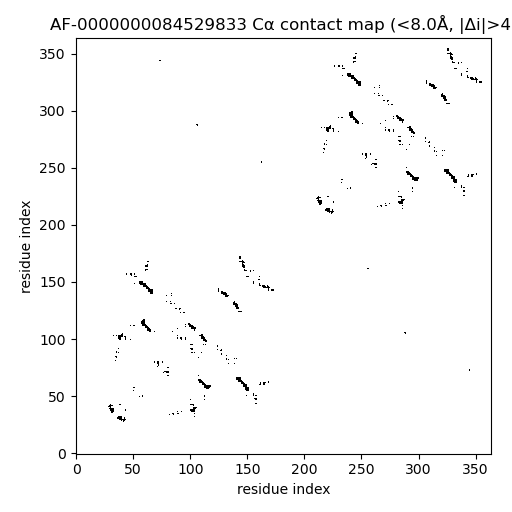-0.822 1 97.94 130 GLN B C 1
ATOM 2346 O O . GLN B 1 130 ? 15.922 13.25 -0.392 1 97.94 130 GLN B O 1
ATOM 2351 N N . PRO B 1 131 ? 17.828 13.82 -1.392 1 98.25 131 PRO B N 1
ATOM 2352 C CA . PRO B 1 131 ? 18.234 12.414 -1.483 1 98.25 131 PRO B CA 1
ATOM 2353 C C . PRO B 1 131 ? 18.406 11.758 -0.116 1 98.25 131 PRO B C 1
ATOM 2355 O O . PRO B 1 131 ? 18.484 12.453 0.901 1 98.25 131 PRO B O 1
ATOM 2358 N N . VAL B 1 132 ? 18.406 10.438 -0.117 1 98.44 132 VAL B N 1
ATOM 2359 C CA . VAL B 1 132 ? 18.484 9.656 1.113 1 98.44 132 VAL B CA 1
ATOM 2360 C C . VAL B 1 132 ? 19.75 8.812 1.118 1 98.44 132 VAL B C 1
ATOM 2362 O O . VAL B 1 132 ? 20.016 8.07 0.172 1 98.44 132 VAL B O 1
ATOM 2365 N N . PRO B 1 133 ? 20.562 8.969 2.143 1 97.56 133 PRO B N 1
ATOM 2366 C CA . PRO B 1 133 ? 21.75 8.109 2.223 1 97.56 133 PRO B CA 1
ATOM 2367 C C . PRO B 1 133 ? 21.391 6.641 2.447 1 97.56 133 PRO B C 1
ATOM 2369 O O . PRO B 1 133 ? 20.562 6.32 3.297 1 97.56 133 PRO B O 1
ATOM 2372 N N . TYR B 1 134 ? 22.031 5.793 1.651 1 97.5 134 TYR B N 1
ATOM 2373 C CA . TYR B 1 134 ? 21.844 4.352 1.798 1 97.5 134 TYR B CA 1
ATOM 2374 C C . TYR B 1 134 ? 23.047 3.586 1.281 1 97.5 134 TYR B C 1
ATOM 2376 O O . TYR B 1 134 ? 23.438 3.729 0.117 1 97.5 134 TYR B O 1
ATOM 2384 N N . ALA B 1 135 ? 23.625 2.783 2.143 1 96.38 135 ALA B N 1
ATOM 2385 C CA . ALA B 1 135 ? 24.734 1.889 1.792 1 96.38 135 ALA B CA 1
ATOM 2386 C C . ALA B 1 135 ? 25.812 2.635 1.032 1 96.38 135 ALA B C 1
ATOM 2388 O O . ALA B 1 135 ? 26.281 2.176 -0.013 1 96.38 135 ALA B O 1
ATOM 2389 N N . GLY B 1 136 ? 26.094 3.752 1.453 1 95.88 136 GLY B N 1
ATOM 2390 C CA . GLY B 1 136 ? 27.219 4.516 0.92 1 95.88 136 GLY B CA 1
ATOM 2391 C C . GLY B 1 136 ? 26.844 5.336 -0.304 1 95.88 136 GLY B C 1
ATOM 2392 O O . GLY B 1 136 ? 27.703 5.969 -0.916 1 95.88 136 GLY B O 1
ATOM 2393 N N . SER B 1 137 ? 25.656 5.273 -0.7 1 96.12 137 SER B N 1
ATOM 2394 C CA . SER B 1 137 ? 25.188 6.059 -1.839 1 96.12 137 SER B CA 1
ATOM 2395 C C . SER B 1 137 ? 24 6.941 -1.455 1 96.12 137 SER B C 1
AT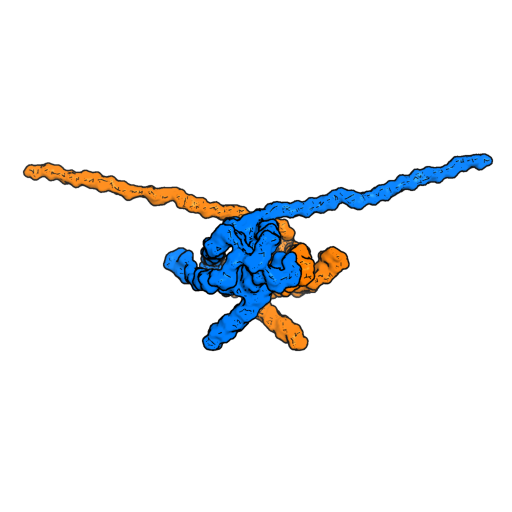OM 2397 O O . SER B 1 137 ? 23.547 6.914 -0.31 1 96.12 137 SER B O 1
ATOM 2399 N N . MET B 1 138 ? 23.625 7.777 -2.406 1 97.69 138 MET B N 1
ATOM 2400 C CA . MET B 1 138 ? 22.438 8.625 -2.232 1 97.69 138 MET B CA 1
ATOM 2401 C C . MET B 1 138 ? 21.312 8.172 -3.15 1 97.69 138 MET B C 1
ATOM 2403 O O . MET B 1 138 ? 21.453 8.18 -4.375 1 97.69 138 MET B O 1
ATOM 2407 N N . LEU B 1 139 ? 20.25 7.828 -2.531 1 97.88 139 LEU B N 1
ATOM 2408 C CA . LEU B 1 139 ? 19.078 7.441 -3.307 1 97.88 139 LEU B CA 1
ATOM 2409 C C . LEU B 1 139 ? 18.234 8.656 -3.668 1 97.88 139 LEU B C 1
ATOM 2411 O O . LEU B 1 139 ? 18.016 9.531 -2.828 1 97.88 139 LEU B O 1
ATOM 2415 N N . PRO B 1 140 ? 17.828 8.656 -4.922 1 96.5 140 PRO B N 1
ATOM 2416 C CA . PRO B 1 140 ? 16.859 9.703 -5.211 1 96.5 140 PRO B CA 1
ATOM 2417 C C . PRO B 1 140 ? 15.555 9.539 -4.426 1 96.5 140 PRO B C 1
ATOM 2419 O O . PRO B 1 140 ? 15.109 8.406 -4.207 1 96.5 140 PRO B O 1
ATOM 2422 N N . ALA B 1 141 ? 15.008 10.656 -3.982 1 96.56 141 ALA B N 1
ATOM 2423 C CA . ALA B 1 141 ? 13.734 10.648 -3.271 1 96.56 141 ALA B CA 1
ATOM 2424 C C . ALA B 1 141 ? 12.922 11.906 -3.57 1 96.56 141 ALA B C 1
ATOM 2426 O O . ALA B 1 141 ? 13.484 13 -3.662 1 96.56 141 ALA B O 1
ATOM 2427 N N . SER B 1 142 ? 11.742 11.719 -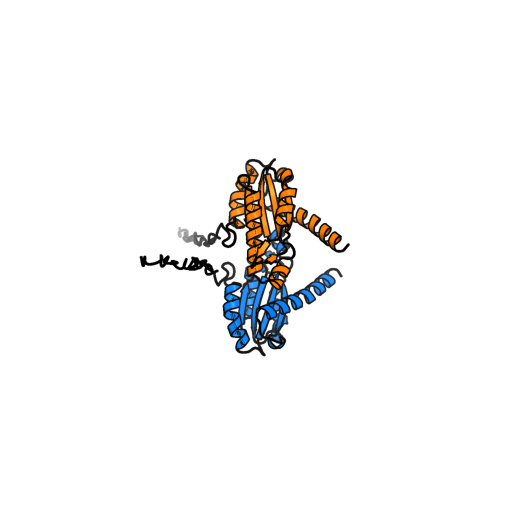3.807 1 96.5 142 SER B N 1
ATOM 2428 C CA . SER B 1 142 ? 10.781 12.805 -3.961 1 96.5 142 SER B CA 1
ATOM 2429 C C . SER B 1 142 ? 9.383 12.375 -3.525 1 96.5 142 SER B C 1
ATOM 2431 O O . SER B 1 142 ? 9.078 11.188 -3.49 1 96.5 142 SER B O 1
ATOM 2433 N N . ALA B 1 143 ? 8.648 13.375 -3.18 1 97.38 143 ALA B N 1
ATOM 2434 C CA . ALA B 1 143 ? 7.281 13.102 -2.738 1 97.38 143 ALA B CA 1
ATOM 2435 C C . ALA B 1 143 ? 6.324 14.188 -3.221 1 97.38 143 ALA B C 1
ATOM 2437 O O . ALA B 1 143 ? 6.711 15.352 -3.367 1 97.38 143 ALA B O 1
ATOM 2438 N N . SER B 1 144 ? 5.16 13.766 -3.48 1 97.44 144 SER B N 1
ATOM 2439 C CA . SER B 1 144 ? 4.055 14.68 -3.764 1 97.44 144 SER B CA 1
ATOM 2440 C C . SER B 1 144 ? 3.258 14.992 -2.504 1 97.44 144 SER B C 1
ATOM 2442 O O . SER B 1 144 ? 3.014 14.109 -1.681 1 97.44 144 SER B O 1
ATOM 2444 N N . VAL B 1 145 ? 2.92 16.266 -2.359 1 97.75 145 VAL B N 1
ATOM 2445 C CA . VAL B 1 145 ? 2.225 16.703 -1.154 1 97.75 145 VAL B CA 1
ATOM 2446 C C . VAL B 1 145 ? 0.928 17.422 -1.534 1 97.75 145 VAL B C 1
ATOM 2448 O O . VAL B 1 145 ? 0.937 18.344 -2.354 1 97.75 145 VAL B O 1
ATOM 2451 N N . GLY B 1 146 ? -0.154 16.938 -0.989 1 97.88 146 GLY B N 1
ATOM 2452 C CA . GLY B 1 146 ? -1.421 17.656 -1.019 1 97.88 146 GLY B CA 1
ATOM 2453 C C . GLY B 1 146 ? -1.836 18.188 0.339 1 97.88 146 GLY B C 1
ATOM 2454 O O . GLY B 1 146 ? -1.475 17.625 1.372 1 97.88 146 GLY B O 1
ATOM 2455 N N . ILE B 1 147 ? -2.666 19.234 0.297 1 97.62 147 ILE B N 1
ATOM 2456 C CA . ILE B 1 147 ? -3.039 19.891 1.549 1 97.62 147 ILE B CA 1
ATOM 2457 C C . ILE B 1 147 ? -4.52 20.25 1.518 1 97.62 147 ILE B C 1
ATOM 2459 O O . ILE B 1 147 ? -5.066 20.578 0.458 1 97.62 147 ILE B O 1
ATOM 2463 N N . CYS B 1 148 ? -5.09 20.156 2.682 1 96.94 148 CYS B N 1
ATOM 2464 C CA . CYS B 1 148 ? -6.441 20.656 2.902 1 96.94 148 CYS B CA 1
ATOM 2465 C C . CYS B 1 148 ? -6.531 21.438 4.207 1 96.94 148 CYS B C 1
ATOM 2467 O O . CYS B 1 148 ? -6.504 20.844 5.289 1 96.94 148 CYS B O 1
ATOM 2469 N N . PRO B 1 149 ? -6.668 22.75 4.078 1 96.31 149 PRO B N 1
ATOM 2470 C CA . PRO B 1 149 ? -7.051 23.469 5.297 1 96.31 149 PRO B CA 1
ATOM 2471 C C . PRO B 1 149 ? -8.445 23.078 5.789 1 96.31 149 PRO B C 1
ATOM 2473 O O . PRO B 1 149 ? -9.406 23.125 5.023 1 96.31 149 PRO B O 1
ATOM 2476 N N . ILE B 1 150 ? -8.547 22.781 7.027 1 94 150 ILE B N 1
ATOM 2477 C CA . ILE B 1 150 ? -9.797 22.297 7.59 1 94 150 ILE B CA 1
ATOM 2478 C C . ILE B 1 150 ? -10.883 23.359 7.449 1 94 150 ILE B C 1
ATOM 2480 O O . ILE B 1 150 ? -12.047 23.047 7.227 1 94 150 ILE B O 1
ATOM 2484 N N . ALA B 1 151 ? -10.461 24.547 7.531 1 91.5 151 ALA B N 1
ATOM 2485 C CA . ALA B 1 151 ? -11.391 25.672 7.473 1 91.5 151 ALA B CA 1
ATOM 2486 C C . ALA B 1 151 ? -12.086 25.75 6.113 1 91.5 151 ALA B C 1
ATOM 2488 O O . ALA B 1 151 ? -13.109 26.406 5.969 1 91.5 151 ALA B O 1
ATOM 2489 N N . GLU B 1 152 ? -11.547 25.125 5.125 1 92.12 152 GLU B N 1
ATOM 2490 C CA . GLU B 1 152 ? -12.109 25.172 3.775 1 92.12 152 GLU B CA 1
ATOM 2491 C C . GLU B 1 152 ? -13.203 24.141 3.588 1 92.12 152 GLU B C 1
ATOM 2493 O O . GLU B 1 152 ? -13.906 24.141 2.57 1 92.12 152 GLU B O 1
ATOM 2498 N N . LEU B 1 153 ? -13.367 23.266 4.516 1 91.06 153 LEU B N 1
ATOM 2499 C CA . LEU B 1 153 ? -14.391 22.234 4.41 1 91.06 153 LEU B CA 1
ATOM 2500 C C . LEU B 1 153 ? -15.711 22.719 5 1 91.06 153 LEU B C 1
ATOM 2502 O O . LEU B 1 153 ? -15.734 23.359 6.055 1 91.06 153 LEU B O 1
ATOM 2506 N N . PRO B 1 154 ? -16.766 22.422 4.309 1 88.12 154 PRO B N 1
ATOM 2507 C CA . PRO B 1 154 ? -18.062 22.797 4.867 1 88.12 154 PRO B CA 1
ATOM 2508 C C . PRO B 1 154 ? -18.344 22.125 6.207 1 88.12 154 PRO B C 1
ATOM 2510 O O . PRO B 1 154 ? -18.891 22.766 7.117 1 88.12 154 PRO B O 1
ATOM 2513 N N . VAL B 1 155 ? -18.031 20.859 6.32 1 80.94 155 VAL B N 1
ATOM 2514 C CA . VAL B 1 155 ? -18.141 20.078 7.555 1 80.94 155 VAL B CA 1
ATOM 2515 C C . VAL B 1 155 ? -16.797 19.422 7.855 1 80.94 155 VAL B C 1
ATOM 2517 O O . VAL B 1 155 ? -16.172 18.828 6.969 1 80.94 155 VAL B O 1
ATOM 2520 N N . VAL B 1 156 ? -16.547 19.625 9.094 1 80.62 156 VAL B N 1
ATOM 2521 C CA . VAL B 1 156 ? -15.242 19.078 9.492 1 80.62 156 VAL B CA 1
ATOM 2522 C C . VAL B 1 156 ? -15.312 17.562 9.523 1 80.62 156 VAL B C 1
ATOM 2524 O O . VAL B 1 156 ? -16.062 16.984 10.312 1 80.62 156 VAL B O 1
ATOM 2527 N N . SER B 1 157 ? -14.609 16.938 8.609 1 85.94 157 SER B N 1
ATOM 2528 C CA . SER B 1 157 ? -14.438 15.492 8.531 1 85.94 157 SER B CA 1
ATOM 2529 C C . SER B 1 157 ? -13.023 15.125 8.086 1 85.94 157 SER B C 1
ATOM 2531 O O . SER B 1 157 ? -12.547 15.609 7.055 1 85.94 157 SER B O 1
ATOM 2533 N N . LEU B 1 158 ? -12.469 14.273 8.961 1 89.25 158 LEU B N 1
ATOM 2534 C CA . LEU B 1 158 ? -11.125 13.852 8.594 1 89.25 158 LEU B CA 1
ATOM 2535 C C . LEU B 1 158 ? -11.117 13.148 7.242 1 89.25 158 LEU B C 1
ATOM 2537 O O . LEU B 1 158 ? -10.211 13.359 6.434 1 89.25 158 LEU B O 1
ATOM 2541 N N . THR B 1 159 ? -12.117 12.336 7.043 1 88.75 159 THR B N 1
ATOM 2542 C CA . THR B 1 159 ? -12.234 11.617 5.777 1 88.75 159 THR B CA 1
ATOM 2543 C C . THR B 1 159 ? -12.344 12.594 4.609 1 88.75 159 THR B C 1
ATOM 2545 O O . THR B 1 159 ? -11.672 12.422 3.59 1 88.75 159 THR B O 1
ATOM 2548 N N . ASP B 1 160 ? -13.117 13.586 4.75 1 91.12 160 ASP B N 1
ATOM 2549 C CA . ASP B 1 160 ? -13.273 14.578 3.689 1 91.12 160 ASP B CA 1
ATOM 2550 C C . ASP B 1 160 ? -12 15.391 3.502 1 91.12 160 ASP B C 1
ATOM 2552 O O . ASP B 1 160 ? -11.648 15.758 2.379 1 91.12 160 ASP B O 1
ATOM 2556 N N . ALA B 1 161 ? -11.375 15.672 4.594 1 93.94 161 ALA B N 1
ATOM 2557 C CA . ALA B 1 161 ? -10.117 16.422 4.523 1 93.94 161 ALA B CA 1
ATOM 2558 C C . ALA B 1 161 ? -9.055 15.641 3.76 1 93.94 161 ALA B C 1
ATOM 2560 O O . ALA B 1 161 ? -8.359 16.203 2.912 1 93.94 161 ALA B O 1
ATOM 2561 N N . LEU B 1 162 ? -8.984 14.375 4.059 1 94.12 162 LEU B N 1
ATOM 2562 C CA . LEU B 1 162 ? -8.016 13.523 3.375 1 94.12 162 LEU B CA 1
ATOM 2563 C C . LEU B 1 162 ? -8.352 13.406 1.892 1 94.12 162 LEU B C 1
ATOM 2565 O O . LEU B 1 162 ? -7.453 13.422 1.048 1 94.12 162 LEU B O 1
ATOM 2569 N N . ARG B 1 163 ? -9.57 13.312 1.579 1 93.25 163 ARG B N 1
ATOM 2570 C CA . ARG B 1 163 ? -9.992 13.258 0.184 1 93.25 163 ARG B CA 1
ATOM 2571 C C . ARG B 1 163 ? -9.641 14.555 -0.544 1 93.25 163 ARG B C 1
ATOM 2573 O O . ARG B 1 163 ? -9.172 14.516 -1.687 1 93.25 163 ARG B O 1
ATOM 2580 N N . SER B 1 164 ? -9.891 15.609 0.07 1 95.06 164 SER B N 1
ATOM 2581 C CA . SER B 1 164 ? -9.555 16.906 -0.515 1 95.06 164 SER B CA 1
ATOM 2582 C C . SER B 1 164 ? -8.055 17.047 -0.71 1 95.06 164 SER B C 1
ATOM 2584 O O . SER B 1 164 ? -7.602 17.531 -1.748 1 95.06 164 SER B O 1
ATOM 2586 N N . ALA B 1 165 ? -7.293 16.656 0.296 1 96.75 165 ALA B N 1
ATOM 2587 C CA . ALA B 1 165 ? -5.84 16.703 0.183 1 96.75 165 ALA B CA 1
ATOM 2588 C C . ALA B 1 165 ? -5.355 15.82 -0.967 1 96.75 165 ALA B C 1
ATOM 2590 O O . ALA B 1 165 ? -4.398 16.172 -1.665 1 96.75 165 ALA B O 1
ATOM 2591 N N . ASP B 1 166 ? -5.984 14.695 -1.12 1 95.44 166 ASP B N 1
ATOM 2592 C CA . ASP B 1 166 ? -5.66 13.797 -2.225 1 95.44 166 ASP B CA 1
ATOM 2593 C C . ASP B 1 166 ? -5.895 14.477 -3.572 1 95.44 166 ASP B C 1
ATOM 2595 O O . ASP B 1 166 ? -5.059 14.383 -4.473 1 95.44 166 ASP B O 1
ATOM 2599 N N . ARG B 1 167 ? -6.965 15.094 -3.768 1 93.94 167 ARG B N 1
ATOM 2600 C CA . ARG B 1 167 ? -7.273 15.812 -5 1 93.94 167 ARG B CA 1
ATOM 2601 C C . ARG B 1 167 ? -6.246 16.906 -5.262 1 93.94 167 ARG B C 1
ATOM 2603 O O . ARG B 1 167 ? -5.816 17.109 -6.398 1 93.94 167 ARG B O 1
ATOM 2610 N N . ASP B 1 168 ? -5.926 17.609 -4.223 1 95.62 168 ASP B N 1
ATOM 2611 C CA . ASP B 1 168 ? -4.914 18.656 -4.34 1 95.62 168 ASP B CA 1
ATOM 2612 C C . ASP B 1 168 ? -3.584 18.078 -4.812 1 95.62 168 ASP B C 1
ATOM 2614 O O . ASP B 1 168 ? -2.908 18.672 -5.656 1 95.62 168 ASP B O 1
ATOM 2618 N N . MET B 1 169 ? -3.207 16.969 -4.254 1 95.06 169 MET B N 1
ATOM 2619 C CA . MET B 1 169 ? -1.957 16.297 -4.613 1 95.06 169 MET B CA 1
ATOM 2620 C C . MET B 1 169 ? -1.947 15.914 -6.086 1 95.06 169 MET B C 1
ATOM 2622 O O . MET B 1 169 ? -0.947 16.109 -6.777 1 95.06 169 MET B O 1
ATOM 2626 N N . TYR B 1 170 ? -3.006 15.305 -6.555 1 89.62 170 TYR B N 1
ATOM 2627 C CA . TYR B 1 170 ? -3.109 14.852 -7.934 1 89.62 170 TYR B CA 1
ATOM 2628 C C . TYR B 1 170 ? -3.082 16.031 -8.906 1 89.62 170 TYR B C 1
ATOM 2630 O O . TYR B 1 170 ? -2.521 15.922 -10 1 89.62 170 TYR B O 1
ATOM 2638 N N . ALA B 1 171 ? -3.631 17.047 -8.523 1 86.25 171 ALA B N 1
ATOM 2639 C CA . ALA B 1 171 ? -3.623 18.25 -9.367 1 86.25 171 ALA B CA 1
ATOM 2640 C C . ALA B 1 171 ? -2.197 18.734 -9.617 1 86.25 171 ALA B C 1
ATOM 2642 O O . ALA B 1 171 ? -1.876 19.188 -10.711 1 86.25 171 ALA B O 1
ATOM 2643 N N . HIS B 1 172 ? -1.355 18.5 -8.75 1 77.62 172 HIS B N 1
ATOM 2644 C CA . HIS B 1 172 ? 0.021 18.969 -8.844 1 77.62 172 HIS B CA 1
ATOM 2645 C C . HIS B 1 172 ? 0.921 17.906 -9.484 1 77.62 172 HIS B C 1
ATOM 2647 O O . HIS B 1 172 ? 1.959 18.234 -10.062 1 77.62 172 HIS B O 1
ATOM 2653 N N . LYS B 1 173 ? 0.626 16.641 -9.188 1 70.12 173 LYS B N 1
ATOM 2654 C CA . LYS B 1 173 ? 1.403 15.578 -9.812 1 70.12 173 LYS B CA 1
ATOM 2655 C C . LYS B 1 173 ? 1.338 15.68 -11.336 1 70.12 173 LYS B C 1
ATOM 2657 O O . LYS B 1 173 ? 2.346 15.492 -12.023 1 70.12 173 LYS B O 1
ATOM 2662 N N . ARG B 1 174 ? 0.25 15.836 -11.891 1 60 174 ARG B N 1
ATOM 2663 C CA . ARG B 1 174 ? 0.022 15.93 -13.328 1 60 174 ARG B CA 1
ATOM 2664 C C . ARG B 1 174 ? 0.758 17.125 -13.922 1 60 174 ARG B C 1
ATOM 2666 O O . ARG B 1 174 ? 1.303 17.047 -15.031 1 60 174 ARG B O 1
ATOM 2673 N N . ASP B 1 175 ? 0.797 18.031 -13.148 1 53.47 175 ASP B N 1
ATOM 2674 C CA . ASP B 1 175 ? 1.501 19.219 -13.617 1 53.47 175 ASP B CA 1
ATOM 2675 C C . ASP B 1 175 ? 3.012 19 -13.633 1 53.47 175 ASP B C 1
ATOM 2677 O O . ASP B 1 175 ? 3.713 19.516 -14.5 1 53.47 175 ASP B O 1
ATOM 2681 N N . GLY B 1 176 ? 3.488 18.281 -12.703 1 50.56 176 GLY B N 1
ATOM 2682 C CA . GLY B 1 176 ? 4.91 17.984 -12.656 1 50.56 176 GLY B CA 1
ATOM 2683 C C . GLY B 1 176 ? 5.348 16.969 -13.703 1 50.56 176 GLY B C 1
ATOM 2684 O O . GLY B 1 176 ? 6.473 17.047 -14.203 1 50.56 176 GLY B O 1
ATOM 2685 N N . ARG B 1 177 ? 4.598 15.953 -13.891 1 52.31 177 ARG B N 1
ATOM 2686 C CA . ARG B 1 177 ? 4.906 15.023 -14.969 1 52.31 177 ARG B CA 1
ATOM 2687 C C . ARG B 1 177 ? 4.879 15.734 -16.328 1 52.31 177 ARG B C 1
ATOM 2689 O O . ARG B 1 177 ? 5.645 15.391 -17.219 1 52.31 177 ARG B O 1
ATOM 2696 N N . THR B 1 178 ? 3.934 16.547 -16.516 1 44.16 178 THR B N 1
ATOM 2697 C CA . THR B 1 178 ? 3.898 17.359 -17.734 1 44.16 178 THR B CA 1
ATOM 2698 C C . THR B 1 178 ? 5.148 18.219 -17.844 1 44.16 178 THR B C 1
ATOM 2700 O O . THR B 1 178 ? 5.621 18.5 -18.938 1 44.16 178 THR B O 1
ATOM 2703 N N . THR B 1 179 ? 5.629 18.594 -16.766 1 38.06 179 THR B N 1
ATOM 2704 C CA . THR B 1 179 ? 6.805 19.453 -16.859 1 38.06 179 THR B CA 1
ATOM 2705 C C . THR B 1 179 ? 8.07 18.625 -17.062 1 38.06 179 THR B C 1
ATOM 2707 O O . THR B 1 179 ? 9.086 19.141 -17.531 1 38.06 179 THR B O 1
ATOM 2710 N N . ARG B 1 180 ? 8.031 17.469 -16.656 1 38.72 180 ARG B N 1
ATOM 2711 C CA . ARG B 1 180 ? 9.242 16.703 -16.891 1 38.72 180 ARG B CA 1
ATOM 2712 C C . ARG B 1 180 ? 9.289 16.188 -18.328 1 38.72 180 ARG B C 1
ATOM 2714 O O . ARG B 1 180 ? 10.32 15.688 -18.797 1 38.72 180 ARG B O 1
ATOM 2721 N N . ARG B 1 181 ? 8.18 16.031 -18.953 1 36.91 181 ARG B N 1
ATOM 2722 C CA . ARG B 1 181 ? 8.18 15.688 -20.375 1 36.91 181 ARG B CA 1
ATOM 2723 C C . ARG B 1 181 ? 8.5 16.906 -21.234 1 36.91 181 ARG B C 1
ATOM 2725 O O . ARG B 1 181 ? 8.617 16.812 -22.453 1 36.91 181 ARG B O 1
ATOM 2732 N N . ARG B 1 182 ? 8.578 18.062 -20.609 1 29.47 182 ARG B N 1
ATOM 2733 C CA . ARG B 1 182 ? 9.078 19.109 -21.5 1 29.47 182 ARG B CA 1
ATOM 2734 C C . ARG B 1 182 ? 10.586 19.297 -21.328 1 29.47 182 ARG B C 1
ATOM 2736 O O . ARG B 1 182 ? 11.102 19.266 -20.219 1 29.47 182 ARG B O 1
#

Nearest PDB structures (foldseek):
  7e6g-assembly1_B  TM=8.344E-01  e=3.121E-13  Pseudomonas aeruginosa
  6zxc-assembly2_D  TM=8.218E-01  e=3.905E-12  Leptospira biflexa serovar Patoc strain 'Patoc 1 (Paris)'
  4wxo-assembly1_A  TM=7.940E-01  e=2.870E-11  Pseudomonas aeruginosa PAO1
  3mtk-assembly3_A  TM=8.567E-01  e=1.040E-09  Caldicellulosiruptor saccharolyticus DSM 8903
  3mtk-assembly3_B  TM=8.423E-01  e=4.801E-09  Caldicellulosiruptor saccharolyticus DSM 8903

Foldseek 3Di:
DDPDPDPVPVVPPPDPPDDPVVCPVPVVPDLADPLARAGEPVVCQVPVVVVCPPCLQFKKKKKKFKPCLVVLCVVPNVVSSSQLQNQLSVLVCVLQDPFKGKYDHDSGMIMMMGGNCPVCVVVSQVSQQAFTDDPNDTHGIGMFMFMARQVPDPDRDPVVSVVNSVVRRVVVVVVVVVVVVD/DPPDDCVVPVVPPDDPVDDPVVCPVPVVPDLADPLARAGEPVVCQVPVVVVCPPCLQFKKKKKKFKPCLVVLCVVPNVVSSSQLQNQLSVLVCVLQDPFKGKYDHDSGMIMMMGGNCPVCVVVSQVSQQAWTDDPNDTHGIGMFMFMARQVPDPDRDPVVSVVNSVVRRVVVVVVVVVVVVD

Secondary structure (DSSP, 8-state):
---------------S-S------------SB-TTT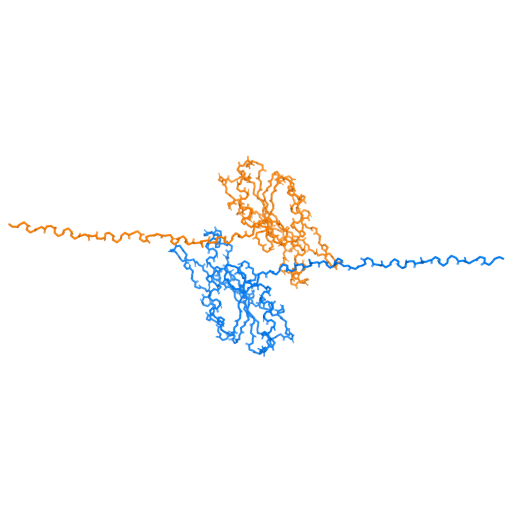--B-HHHHHHHHHHHHHH-GGGEEEEEEEETTHHHHHHHH-HHHHHHHHHHHHHHHHHHHGGGEEEEE-SSSEEEEEEES-GGGHHHHHHHHTS-EEETTEEE---EEEEEEEGGGSSS--HHHHHHHHHHHHHHHHHHHHHHH--/---------------TT-------------SB-TTT--B-HHHHHHHHHHHHHH-GGGEEEEEEEETTHHHHHHHH-HHHHHHHHHHHHHHHHHHHGGGEEEEE-SSSEEEEEEES-GGGHHHHHHHHTS-EEETTEEE---EEEEEEEGGGSSS--HHHHHHHHHHHHHHHHHHHHHHH--

pLDDT: mean 81.61, std 24.48, range [24.83, 98.75]

Sequence (364 aa):
MDLPTAFAAAVPLIGWTTHGAWLSKRLATARRDPLTGLHTRDGFTARAHRLTQRRPGRTSVLLIDLDDFKATNDTYGHAAGDAVITATADRLSAWCGRTGIAARLGGDEFAAIVLDAPARLPGLRATLNQPVPYAGSMLPASASVGICPIAELPVVSLTDALRSADRDMYAHKRDGRTTRRRMDLPTAFAAAVPLIGWTTHGAWLSKRLATARRDPLTGLHTRDGFTARAHRLTQRRPGRTSVLLIDLDDFKATNDTYGHAAGDAVITATADRLSAWCGRTGIAARLGGDEFAAIVLDAPARLPGLRATLNQPVPYAGSMLPASASVGICPIAELPVVSLTDALRSADRDMYAHKRDGRTTRRR